Protein AF-0000000084942846 (afdb_homodimer)

Structure (mmCIF, N/CA/C/O backbone):
data_AF-0000000084942846-model_v1
#
loop_
_entity.id
_entity.type
_entity.pdbx_description
1 polymer 'Transcriptional regulator'
#
loop_
_atom_site.group_PDB
_atom_site.id
_atom_site.type_symbol
_atom_site.label_atom_id
_atom_site.label_alt_id
_atom_site.label_comp_id
_atom_site.label_asym_id
_atom_site.label_entity_id
_atom_site.label_seq_id
_atom_site.pdbx_PDB_ins_code
_atom_site.Cartn_x
_atom_site.Cartn_y
_atom_site.Cartn_z
_atom_site.occupancy
_atom_site.B_iso_or_equiv
_atom_site.auth_seq_id
_atom_site.auth_comp_id
_atom_site.auth_asym_id
_atom_site.auth_atom_id
_atom_site.pdbx_PDB_model_num
ATOM 1 N N . MET A 1 1 ? -3.037 7.918 -5.262 1 36.62 1 MET A N 1
ATOM 2 C CA . MET A 1 1 ? -3.572 7.672 -3.926 1 36.62 1 MET A CA 1
ATOM 3 C C . MET A 1 1 ? -2.475 7.766 -2.873 1 36.62 1 MET A C 1
ATOM 5 O O . MET A 1 1 ? -2.656 8.406 -1.836 1 36.62 1 MET A O 1
ATOM 9 N N . GLY A 1 2 ? -1.225 7 -3.102 1 52.69 2 GLY A N 1
ATOM 10 C CA . GLY A 1 2 ? -0.071 6.996 -2.217 1 52.69 2 GLY A CA 1
ATOM 11 C C . GLY A 1 2 ? 0.416 8.391 -1.864 1 52.69 2 GLY A C 1
ATOM 12 O O . GLY A 1 2 ? 0.849 8.633 -0.737 1 52.69 2 GLY A O 1
ATOM 13 N N . ASN A 1 3 ? -0.357 9.305 -2.525 1 76.56 3 ASN A N 1
ATOM 14 C CA . ASN A 1 3 ? 0.191 10.656 -2.414 1 76.56 3 ASN A CA 1
ATOM 15 C C . ASN A 1 3 ? -0.63 11.516 -1.458 1 76.56 3 ASN A C 1
ATOM 17 O O . ASN A 1 3 ? -0.075 12.328 -0.72 1 76.56 3 ASN A O 1
ATOM 21 N N . ASP A 1 4 ? -1.932 11.047 -1.236 1 88.69 4 ASP A N 1
ATOM 22 C CA . ASP A 1 4 ? -2.789 11.875 -0.39 1 88.69 4 ASP A CA 1
ATOM 23 C C . ASP A 1 4 ? -2.389 11.75 1.079 1 88.69 4 ASP A C 1
ATOM 25 O O . ASP A 1 4 ? -2.438 12.734 1.824 1 88.69 4 ASP A O 1
ATOM 29 N N . PHE A 1 5 ? -1.992 10.562 1.451 1 91.12 5 PHE A N 1
ATOM 30 C CA . PHE A 1 5 ? -1.565 10.297 2.82 1 91.12 5 PHE A CA 1
ATOM 31 C C . PHE A 1 5 ? -0.352 11.141 3.182 1 91.12 5 PHE A C 1
ATOM 33 O O . PHE A 1 5 ? -0.343 11.812 4.219 1 91.12 5 PHE A O 1
ATOM 40 N N . ILE A 1 6 ? 0.532 11.211 2.279 1 88.44 6 ILE A N 1
ATOM 41 C CA . ILE A 1 6 ? 1.768 11.953 2.508 1 88.44 6 ILE A CA 1
ATOM 42 C C . ILE A 1 6 ? 1.476 13.453 2.531 1 88.44 6 ILE A C 1
ATOM 44 O O . ILE A 1 6 ? 1.957 14.172 3.41 1 88.44 6 ILE A O 1
ATOM 48 N N . VAL A 1 7 ? 0.706 13.844 1.629 1 91.12 7 VAL A N 1
ATOM 49 C CA . VAL A 1 7 ? 0.36 15.258 1.526 1 91.12 7 VAL A CA 1
ATOM 50 C C . VAL A 1 7 ? -0.403 15.695 2.775 1 91.12 7 VAL A C 1
ATOM 52 O O . VAL A 1 7 ? -0.138 16.766 3.328 1 91.12 7 VAL A O 1
ATOM 55 N N . MET A 1 8 ? -1.318 14.906 3.225 1 95 8 MET A N 1
ATOM 56 C CA . MET A 1 8 ? -2.102 15.227 4.418 1 95 8 MET A CA 1
ATOM 57 C C . MET A 1 8 ? -1.199 15.359 5.641 1 95 8 MET A C 1
ATOM 59 O O . MET A 1 8 ? -1.325 16.312 6.406 1 95 8 MET A O 1
ATOM 63 N N . ILE A 1 9 ? -0.337 14.406 5.785 1 95.31 9 ILE A N 1
ATOM 64 C CA . ILE A 1 9 ? 0.559 14.43 6.938 1 95.31 9 ILE A CA 1
ATOM 65 C C . ILE A 1 9 ? 1.435 15.68 6.875 1 95.31 9 ILE A C 1
ATOM 67 O O . ILE A 1 9 ? 1.642 16.359 7.891 1 95.31 9 ILE A O 1
ATOM 71 N N . HIS A 1 10 ? 1.922 15.953 5.746 1 92 10 HIS A N 1
ATOM 72 C CA . HIS A 1 10 ? 2.744 17.141 5.562 1 92 10 HIS A CA 1
ATOM 73 C C . HIS A 1 10 ? 1.979 18.406 5.953 1 92 10 HIS A C 1
ATOM 75 O O . HIS A 1 10 ? 2.486 19.234 6.719 1 92 10 HIS A O 1
ATOM 81 N N . CYS A 1 11 ? 0.86 18.578 5.441 1 95.19 11 CYS A N 1
ATOM 82 C CA . CYS A 1 11 ? 0.051 19.766 5.695 1 95.19 11 CYS A CA 1
ATOM 83 C C . CYS A 1 11 ? -0.284 19.891 7.176 1 95.19 11 CYS A C 1
ATOM 85 O O . CYS A 1 11 ? -0.126 20.969 7.762 1 95.19 11 CYS A O 1
ATOM 87 N N . LEU A 1 12 ? -0.727 18.828 7.758 1 97.12 12 LEU A N 1
ATOM 88 C CA . LEU A 1 12 ? -1.113 18.859 9.164 1 97.12 12 LEU A CA 1
ATOM 89 C C . LEU A 1 12 ? 0.094 19.141 10.055 1 97.12 12 LEU A C 1
ATOM 91 O O . LEU A 1 12 ? -0.003 19.906 11.008 1 97.12 12 LEU A O 1
ATOM 95 N N . THR A 1 13 ? 1.18 18.516 9.727 1 95.88 13 THR A N 1
ATOM 96 C CA . THR A 1 13 ? 2.391 18.75 10.5 1 95.88 13 THR A CA 1
ATOM 97 C C . THR A 1 13 ? 2.82 20.203 10.406 1 95.88 13 THR A C 1
ATOM 99 O O . THR A 1 13 ? 3.158 20.828 11.414 1 95.88 13 THR A O 1
ATOM 102 N N . TYR A 1 14 ? 2.795 20.703 9.219 1 94.06 14 TYR A N 1
ATOM 103 C CA . TYR A 1 14 ? 3.145 22.109 8.992 1 94.06 14 TYR A CA 1
ATOM 104 C C . TYR A 1 14 ? 2.223 23.031 9.781 1 94.06 14 TYR A C 1
ATOM 106 O O . TYR A 1 14 ? 2.689 23.938 10.469 1 94.06 14 TYR A O 1
ATOM 114 N N . LEU A 1 15 ? 0.99 22.812 9.703 1 96.88 15 LEU A N 1
ATOM 115 C CA . LEU A 1 15 ? 0.014 23.641 10.398 1 96.88 15 LEU A CA 1
ATOM 116 C C . LEU A 1 15 ? 0.191 23.531 11.906 1 96.88 15 LEU A C 1
ATOM 118 O O . LEU A 1 15 ? 0.072 24.531 12.617 1 96.88 15 LEU A O 1
ATOM 122 N N . ALA A 1 16 ? 0.436 22.359 12.32 1 97 16 ALA A N 1
ATOM 123 C CA . ALA A 1 16 ? 0.592 22.141 13.758 1 97 16 ALA A CA 1
ATOM 124 C C . ALA A 1 16 ? 1.825 22.875 14.289 1 97 16 ALA A C 1
ATOM 126 O O . ALA A 1 16 ? 1.802 23.422 15.398 1 97 16 ALA A O 1
ATOM 127 N N . ILE A 1 17 ? 2.928 22.812 13.586 1 94.75 17 ILE A N 1
ATOM 128 C CA . ILE A 1 17 ? 4.148 23.516 13.969 1 94.75 17 ILE A CA 1
ATOM 129 C C . ILE A 1 17 ? 3.893 25.016 13.992 1 94.75 17 ILE A C 1
ATOM 131 O O . ILE A 1 17 ? 4.375 25.719 14.875 1 94.75 17 ILE A O 1
ATOM 135 N N . HIS A 1 18 ? 3.143 25.453 13.008 1 95.12 18 HIS A N 1
ATOM 136 C CA . HIS A 1 18 ? 2.84 26.875 12.867 1 95.12 18 HIS A CA 1
ATOM 137 C C . HIS A 1 18 ? 1.405 27.188 13.289 1 95.12 18 HIS A C 1
ATOM 139 O O . HIS A 1 18 ? 0.681 27.891 12.578 1 95.12 18 HIS A O 1
ATOM 145 N N . HIS A 1 19 ? 1.014 26.641 14.383 1 95.5 19 HIS A N 1
ATOM 146 C CA . HIS A 1 19 ? -0.378 26.594 14.812 1 95.5 19 HIS A CA 1
ATOM 147 C C . HIS A 1 19 ? -0.931 27.984 15.047 1 95.5 19 HIS A C 1
ATOM 149 O O . HIS A 1 19 ? -2.148 28.188 15.102 1 95.5 19 HIS A O 1
ATOM 155 N N . ASP A 1 20 ? -0.151 29.062 15.117 1 95.5 20 ASP A N 1
ATOM 156 C CA . ASP A 1 20 ? -0.595 30.422 15.414 1 95.5 20 ASP A CA 1
ATOM 157 C C . ASP A 1 20 ? -0.961 31.172 14.141 1 95.5 20 ASP A C 1
ATOM 159 O O . ASP A 1 20 ? -1.44 32.312 14.195 1 95.5 20 ASP A O 1
ATOM 163 N N . ASN A 1 21 ? -0.756 30.516 12.992 1 95.62 21 ASN A N 1
ATOM 164 C CA . ASN A 1 21 ? -0.976 31.188 11.711 1 95.62 21 ASN A CA 1
ATOM 165 C C . ASN A 1 21 ? -1.98 30.422 10.852 1 95.62 21 ASN A C 1
ATOM 167 O O . ASN A 1 21 ? -2.295 29.266 11.133 1 95.62 21 ASN A O 1
ATOM 171 N N . ARG A 1 22 ? -2.461 31.156 9.883 1 97.44 22 ARG A N 1
ATOM 172 C CA . ARG A 1 22 ? -3.309 30.578 8.844 1 97.44 22 ARG A CA 1
ATOM 173 C C . ARG A 1 22 ? -2.566 30.484 7.516 1 97.44 22 ARG A C 1
ATOM 175 O O . ARG A 1 22 ? -1.756 31.359 7.191 1 97.44 22 ARG A O 1
ATOM 182 N N . TYR A 1 23 ? -2.877 29.438 6.836 1 96.94 23 TYR A N 1
ATOM 183 C CA . TYR A 1 23 ? -2.238 29.234 5.539 1 96.94 23 TYR A CA 1
ATOM 184 C C . TYR A 1 23 ? -3.266 28.859 4.477 1 96.94 23 TYR A C 1
ATOM 186 O O . TYR A 1 23 ? -4.184 28.078 4.738 1 96.94 23 TYR A O 1
ATOM 194 N N . SER A 1 24 ? -3.076 29.453 3.32 1 96.62 24 SER A N 1
ATOM 195 C CA . SER A 1 24 ? -3.947 29.141 2.193 1 96.62 24 SER A CA 1
ATOM 196 C C . SER A 1 24 ? -3.6 27.781 1.593 1 96.62 24 SER A C 1
ATOM 198 O O . SER A 1 24 ? -2.525 27.234 1.855 1 96.62 24 SER A O 1
ATOM 200 N N . SER A 1 25 ? -4.613 27.297 0.749 1 95.69 25 SER A N 1
ATOM 201 C CA . SER A 1 25 ? -4.348 26.047 0.036 1 95.69 25 SER A CA 1
ATOM 202 C C . SER A 1 25 ? -3.129 26.188 -0.872 1 95.69 25 SER A C 1
ATOM 204 O O . SER A 1 25 ? -2.383 25.219 -1.062 1 95.69 25 SER A O 1
ATOM 206 N N . LYS A 1 26 ? -2.861 27.359 -1.416 1 94.25 26 LYS A N 1
ATOM 207 C CA . LYS A 1 26 ? -1.705 27.609 -2.273 1 94.25 26 LYS A CA 1
ATOM 208 C C . LYS A 1 26 ? -0.404 27.5 -1.481 1 94.25 26 LYS A C 1
ATOM 210 O O . LYS A 1 26 ? 0.56 26.891 -1.938 1 94.25 26 LYS A O 1
ATOM 215 N N . GLU A 1 27 ? -0.369 28.094 -0.338 1 93.06 27 GLU A N 1
ATOM 216 C CA . GLU A 1 27 ? 0.817 28.062 0.512 1 93.06 27 GLU A CA 1
ATOM 217 C C . GLU A 1 27 ? 1.113 26.641 0.991 1 93.06 27 GLU A C 1
ATOM 219 O O . GLU A 1 27 ? 2.266 26.203 0.981 1 93.06 27 GLU A O 1
ATOM 224 N N . LEU A 1 28 ? 0.066 25.984 1.393 1 94.06 28 LEU A N 1
ATOM 225 C CA . LEU A 1 28 ? 0.242 24.625 1.871 1 94.06 28 LEU A CA 1
ATOM 226 C C . LEU A 1 28 ? 0.691 23.703 0.741 1 94.06 28 LEU A C 1
ATOM 228 O O . LEU A 1 28 ? 1.526 22.828 0.948 1 94.06 28 LEU A O 1
ATOM 232 N N . ALA A 1 29 ? 0.113 23.891 -0.423 1 92.19 29 ALA A N 1
ATOM 233 C CA . ALA A 1 29 ? 0.481 23.078 -1.583 1 92.19 29 ALA A CA 1
ATOM 234 C C . ALA A 1 29 ? 1.958 23.25 -1.924 1 92.19 29 ALA A C 1
ATOM 236 O O . ALA A 1 29 ? 2.633 22.281 -2.291 1 92.19 29 ALA A O 1
ATOM 237 N N . PHE A 1 30 ? 2.363 24.453 -1.818 1 86.5 30 PHE A N 1
ATOM 238 C CA . PHE A 1 30 ? 3.768 24.75 -2.076 1 86.5 30 PHE A CA 1
ATOM 239 C C . PHE A 1 30 ? 4.668 24 -1.1 1 86.5 30 PHE A C 1
ATOM 241 O O . PHE A 1 30 ? 5.664 23.391 -1.502 1 86.5 30 PHE A O 1
ATOM 248 N N . ASN A 1 31 ? 4.266 23.953 0.126 1 82.69 31 ASN A N 1
ATOM 249 C CA . ASN A 1 31 ? 5.047 23.297 1.164 1 82.69 31 ASN A CA 1
ATOM 250 C C . ASN A 1 31 ? 5.012 21.781 1.01 1 82.69 31 ASN A C 1
ATOM 252 O O . ASN A 1 31 ? 5.992 21.094 1.305 1 82.69 31 ASN A O 1
ATOM 256 N N . ALA A 1 32 ? 3.943 21.219 0.586 1 85.69 32 ALA A N 1
ATOM 257 C CA . ALA A 1 32 ? 3.748 19.766 0.501 1 85.69 32 ALA A CA 1
ATOM 258 C C . ALA A 1 32 ? 4.047 19.25 -0.905 1 85.69 32 ALA A C 1
ATOM 260 O O . ALA A 1 32 ? 3.848 18.078 -1.197 1 85.69 32 ALA A O 1
ATOM 261 N N . CYS A 1 33 ? 4.488 20.078 -1.782 1 81.19 33 CYS A N 1
ATOM 262 C CA . CYS A 1 33 ? 4.762 19.719 -3.17 1 81.19 33 CYS A CA 1
ATOM 263 C C . CYS A 1 33 ? 3.553 19.047 -3.805 1 81.19 33 CYS A C 1
ATOM 265 O O . CYS A 1 33 ? 3.678 17.969 -4.387 1 81.19 33 CYS A O 1
ATOM 267 N N . SER A 1 34 ? 2.51 19.609 -3.629 1 89.25 34 SER A N 1
ATOM 268 C CA . SER A 1 34 ? 1.235 19.141 -4.164 1 89.25 34 SER A CA 1
ATOM 269 C C . SER A 1 34 ? 0.494 20.266 -4.883 1 89.25 34 SER A C 1
ATOM 271 O O . SER A 1 34 ? 1.095 21.281 -5.258 1 89.25 34 SER A O 1
ATOM 273 N N . ASN A 1 35 ? -0.655 20.047 -5.281 1 90.5 35 ASN A N 1
ATOM 274 C CA . ASN A 1 35 ? -1.439 21.094 -5.918 1 90.5 35 ASN A CA 1
ATOM 275 C C . ASN A 1 35 ? -2.576 21.578 -5.016 1 90.5 35 ASN A C 1
ATOM 277 O O . ASN A 1 35 ? -3.105 20.797 -4.219 1 90.5 35 ASN A O 1
ATOM 281 N N . PRO A 1 36 ? -2.928 22.859 -5.25 1 95.06 36 PRO A N 1
ATOM 282 C CA . PRO A 1 36 ? -3.908 23.484 -4.359 1 95.06 36 PRO A CA 1
ATOM 283 C C . PRO A 1 36 ? -5.246 22.734 -4.344 1 95.06 36 PRO A C 1
ATOM 285 O O . PRO A 1 36 ? -5.922 22.703 -3.312 1 95.06 36 PRO A O 1
ATOM 288 N N . ALA A 1 37 ? -5.605 22.141 -5.438 1 95.5 37 ALA A N 1
ATOM 289 C CA . ALA A 1 37 ? -6.883 21.438 -5.496 1 95.5 37 ALA A CA 1
ATOM 290 C C . ALA A 1 37 ? -6.879 20.219 -4.57 1 95.5 37 ALA A C 1
ATOM 292 O O . ALA A 1 37 ? -7.844 20 -3.84 1 95.5 37 ALA A O 1
ATOM 293 N N . ILE A 1 38 ? -5.816 19.422 -4.562 1 93.31 38 ILE A N 1
ATOM 294 C CA . ILE A 1 38 ? -5.676 18.266 -3.691 1 93.31 38 ILE A CA 1
ATOM 295 C C . ILE A 1 38 ? -5.66 18.719 -2.232 1 93.31 38 ILE A C 1
ATOM 297 O O . ILE A 1 38 ? -6.324 18.109 -1.385 1 93.31 38 ILE A O 1
ATOM 301 N N . VAL A 1 39 ? -4.93 19.75 -1.981 1 95.62 39 VAL A N 1
ATOM 302 C CA . VAL A 1 39 ? -4.82 20.266 -0.619 1 95.62 39 VAL A CA 1
ATOM 303 C C . VAL A 1 39 ? -6.191 20.719 -0.124 1 95.62 39 VAL A C 1
ATOM 305 O O . VAL A 1 39 ? -6.562 20.453 1.022 1 95.62 39 VAL A O 1
ATOM 308 N N . ARG A 1 40 ? -6.949 21.375 -0.947 1 96.88 40 ARG A N 1
ATOM 309 C CA . ARG A 1 40 ? -8.281 21.828 -0.551 1 96.88 40 ARG A CA 1
ATOM 310 C C . ARG A 1 40 ? -9.172 20.641 -0.188 1 96.88 40 ARG A C 1
ATOM 312 O O . ARG A 1 40 ? -9.883 20.672 0.813 1 96.88 40 ARG A O 1
ATOM 319 N N . LYS A 1 41 ? -9.062 19.656 -1 1 95.75 41 LYS A N 1
ATOM 320 C CA . LYS A 1 41 ? -9.82 18.438 -0.725 1 95.75 41 LYS A CA 1
ATOM 321 C C . LYS A 1 41 ? -9.422 17.844 0.621 1 95.75 41 LYS A C 1
ATOM 323 O O . LYS A 1 41 ? -10.289 17.484 1.428 1 95.75 41 LYS A O 1
ATOM 328 N N . LEU A 1 42 ? -8.195 17.703 0.855 1 96.81 42 LEU A N 1
ATOM 329 C CA . LEU A 1 42 ? -7.68 17.094 2.072 1 96.81 42 LEU A CA 1
ATOM 330 C C . LEU A 1 42 ? -7.992 17.953 3.293 1 96.81 42 LEU A C 1
ATOM 332 O O . LEU A 1 42 ? -8.352 17.438 4.352 1 96.81 42 LEU A O 1
ATOM 336 N N . MET A 1 43 ? -7.844 19.266 3.102 1 97.81 43 MET A N 1
ATOM 337 C CA . MET A 1 43 ? -8.117 20.172 4.211 1 97.81 43 MET A CA 1
ATOM 338 C C . MET A 1 43 ? -9.609 20.156 4.559 1 97.81 43 MET A C 1
ATOM 340 O O . MET A 1 43 ? -9.977 20.312 5.723 1 97.81 43 MET A O 1
ATOM 344 N N . SER A 1 44 ? -10.414 20 3.562 1 97.56 44 SER A N 1
ATOM 345 C CA . SER A 1 44 ? -11.844 19.891 3.848 1 97.56 44 SER A CA 1
ATOM 346 C C . SER A 1 44 ? -12.133 18.703 4.77 1 97.56 44 SER A C 1
ATOM 348 O O . SER A 1 44 ? -12.977 18.797 5.66 1 97.56 44 SER A O 1
ATOM 350 N N . LEU A 1 45 ? -11.477 17.609 4.582 1 97.19 45 LEU A N 1
ATOM 351 C CA . LEU A 1 45 ? -11.609 16.453 5.453 1 97.19 45 LEU A CA 1
ATOM 352 C C . LEU A 1 45 ? -11.102 16.75 6.859 1 97.19 45 LEU A C 1
ATOM 354 O O . LEU A 1 45 ? -11.734 16.391 7.848 1 97.19 45 LEU A O 1
ATOM 358 N N . ALA A 1 46 ? -10.008 17.438 6.914 1 98.12 46 ALA A N 1
ATOM 359 C CA . ALA A 1 46 ? -9.406 17.766 8.203 1 98.12 46 ALA A CA 1
ATOM 360 C C . ALA A 1 46 ? -10.312 18.703 9 1 98.12 46 ALA A C 1
ATOM 362 O O . ALA A 1 46 ? -10.375 18.625 10.227 1 98.12 46 ALA A O 1
ATOM 363 N N . VAL A 1 47 ? -10.961 19.625 8.289 1 98.31 47 VAL A N 1
ATOM 364 C CA . VAL A 1 47 ? -11.898 20.547 8.922 1 98.31 47 VAL A CA 1
ATOM 365 C C . VAL A 1 47 ? -13.078 19.766 9.5 1 98.31 47 VAL A C 1
ATOM 367 O O . VAL A 1 47 ? -13.484 20 10.641 1 98.31 47 VAL A O 1
ATOM 370 N N . LYS A 1 48 ? -13.531 18.828 8.742 1 97.38 48 LYS A N 1
ATOM 371 C CA . LYS A 1 48 ? -14.656 18.016 9.188 1 97.38 48 LYS A CA 1
ATOM 372 C C . LYS A 1 48 ? -14.289 17.203 10.422 1 97.38 48 LYS A C 1
ATOM 374 O O . LYS A 1 48 ? -15.125 16.969 11.289 1 97.38 48 LYS A O 1
ATOM 379 N N . LYS A 1 49 ? -13.039 16.797 10.539 1 97.5 49 LYS A N 1
ATOM 380 C CA . LYS A 1 49 ? -12.555 16 11.664 1 97.5 49 LYS A CA 1
ATOM 381 C C . LYS A 1 49 ? -12.266 16.891 12.875 1 97.5 49 LYS A C 1
ATOM 383 O O . LYS A 1 49 ? -12 16.375 13.969 1 97.5 49 LYS A O 1
ATOM 388 N N . GLY A 1 50 ? -12.258 18.219 12.641 1 98.06 50 GLY A N 1
ATOM 389 C CA . GLY A 1 50 ? -11.984 19.156 13.719 1 98.06 50 GLY A CA 1
ATOM 390 C C . GLY A 1 50 ? -10.5 19.312 14.016 1 98.06 50 GLY A C 1
ATOM 391 O O . GLY A 1 50 ? -10.125 19.719 15.109 1 98.06 50 GLY A O 1
ATOM 392 N N . TRP A 1 51 ? -9.641 18.953 13.109 1 98.56 51 TRP A N 1
ATOM 393 C CA . TRP A 1 51 ? -8.203 19.078 13.305 1 98.56 51 TRP A CA 1
ATOM 394 C C . TRP A 1 51 ? -7.734 20.484 12.945 1 98.56 51 TRP A C 1
ATOM 396 O O . TRP A 1 51 ? -6.777 21 13.539 1 98.56 51 TRP A O 1
ATOM 406 N N . VAL A 1 52 ? -8.422 21.078 11.938 1 98.38 52 VAL A N 1
ATOM 407 C CA . VAL A 1 52 ? -8.102 22.391 11.406 1 98.38 52 VAL A CA 1
ATOM 408 C C . VAL A 1 52 ? -9.383 23.219 11.242 1 98.38 52 VAL A C 1
ATOM 410 O O . VAL A 1 52 ? -10.469 22.656 11.062 1 98.38 52 VAL A O 1
ATOM 413 N N . SER A 1 53 ? -9.234 24.516 11.43 1 98.38 53 SER A N 1
ATOM 414 C CA . SER A 1 53 ? -10.32 25.438 11.102 1 98.38 53 SER A CA 1
ATOM 415 C C . SER A 1 53 ? -10.047 26.156 9.789 1 98.38 53 SER A C 1
ATOM 417 O O . SER A 1 53 ? -8.906 26.188 9.312 1 98.38 53 SER A O 1
ATOM 419 N N . THR A 1 54 ? -11.094 26.688 9.219 1 97.69 54 THR A N 1
ATOM 420 C CA . THR A 1 54 ? -10.93 27.422 7.977 1 97.69 54 THR A CA 1
ATOM 421 C C . THR A 1 54 ? -11.656 28.766 8.047 1 97.69 54 THR A C 1
ATOM 423 O O . THR A 1 54 ? -12.648 28.906 8.773 1 97.69 54 THR A O 1
ATOM 426 N N . ALA A 1 55 ? -11.094 29.766 7.426 1 96.31 55 ALA A N 1
ATOM 427 C CA . ALA A 1 55 ? -11.688 31.094 7.301 1 96.31 55 ALA A CA 1
ATOM 428 C C . ALA A 1 55 ? -11.555 31.625 5.875 1 96.31 55 ALA A C 1
ATOM 430 O O . ALA A 1 55 ? -10.555 31.359 5.203 1 96.31 55 ALA A O 1
ATOM 431 N N . ALA A 1 56 ? -12.57 32.281 5.449 1 91.31 56 ALA A N 1
ATOM 432 C CA . ALA A 1 56 ? -12.562 32.875 4.113 1 91.31 56 ALA A CA 1
ATOM 433 C C . ALA A 1 56 ? -11.883 34.25 4.129 1 91.31 56 ALA A C 1
ATOM 435 O O . ALA A 1 56 ? -11.695 34.844 5.191 1 91.31 56 ALA A O 1
ATOM 436 N N . GLY A 1 57 ? -11.508 34.781 2.943 1 87.44 57 GLY A N 1
ATOM 437 C CA . GLY A 1 57 ? -10.992 36.125 2.797 1 87.44 57 GLY A CA 1
ATOM 438 C C . GLY A 1 57 ? -9.492 36.156 2.564 1 87.44 57 GLY A C 1
ATOM 439 O O . GLY A 1 57 ? -8.812 35.125 2.637 1 87.44 57 GLY A O 1
ATOM 440 N N . LYS A 1 58 ? -8.898 37.281 2.393 1 86.12 58 LYS A N 1
ATOM 441 C CA . LYS A 1 58 ? -7.496 37.531 2.057 1 86.12 58 LYS A CA 1
ATOM 442 C C . LYS A 1 58 ? -6.566 37 3.148 1 86.12 58 LYS A C 1
ATOM 444 O O . LYS A 1 58 ? -5.492 36.469 2.854 1 86.12 58 LYS A O 1
ATOM 449 N N . GLN A 1 59 ? -6.984 37.125 4.418 1 87.81 59 GLN A N 1
ATOM 450 C CA . GLN A 1 59 ? -6.176 36.625 5.52 1 87.81 59 GLN A CA 1
ATOM 451 C C . GLN A 1 59 ? -6.715 35.281 6.027 1 87.81 59 GLN A C 1
ATOM 453 O O . GLN A 1 59 ? -6.438 34.906 7.16 1 87.81 59 GLN A O 1
ATOM 458 N N . GLY A 1 60 ? -7.523 34.656 5.145 1 94.94 60 GLY A N 1
ATOM 459 C CA . GLY A 1 60 ? -8.109 33.375 5.523 1 94.94 60 GLY A CA 1
ATOM 460 C C . GLY A 1 60 ? -7.176 32.219 5.309 1 94.94 60 GLY A C 1
ATOM 461 O O . GLY A 1 60 ? -5.953 32.375 5.281 1 94.94 60 GLY A O 1
ATOM 462 N N . GLY A 1 61 ? -7.852 30.984 5.367 1 97.81 61 GLY A N 1
ATOM 463 C CA . GLY A 1 61 ? -7.098 29.75 5.219 1 97.81 61 GLY A CA 1
ATOM 464 C C . GLY A 1 61 ? -7.328 28.781 6.352 1 97.81 61 GLY A C 1
ATOM 465 O O . GLY A 1 61 ? -8.398 28.766 6.965 1 97.81 61 GLY A O 1
ATOM 466 N N . TYR A 1 62 ? -6.336 27.969 6.469 1 98.5 62 TYR A N 1
ATOM 467 C CA . TYR A 1 62 ? -6.461 26.859 7.422 1 98.5 62 TYR A CA 1
ATOM 468 C C . TYR A 1 62 ? -5.566 27.094 8.633 1 98.5 62 TYR A C 1
ATOM 470 O O . TYR A 1 62 ? -4.434 27.562 8.5 1 98.5 62 TYR A O 1
ATOM 478 N N . GLN A 1 63 ? -6.086 26.781 9.766 1 98.44 63 GLN A N 1
ATOM 479 C CA . GLN A 1 63 ? -5.336 26.906 11.008 1 98.44 63 GLN A CA 1
ATOM 480 C C . GLN A 1 63 ? -5.484 25.656 11.867 1 98.44 63 GLN A C 1
ATOM 482 O O . GLN A 1 63 ? -6.578 25.109 11.984 1 98.44 63 GLN A O 1
ATOM 487 N N . TRP A 1 64 ? -4.371 25.234 12.422 1 98.44 64 TRP A N 1
ATOM 488 C CA . TRP A 1 64 ? -4.375 24.094 13.336 1 98.44 64 TRP A CA 1
ATOM 489 C C . TRP A 1 64 ? -5.176 24.406 14.594 1 98.44 64 TRP A C 1
ATOM 491 O O . TRP A 1 64 ? -5.031 25.484 15.18 1 98.44 64 TRP A O 1
ATOM 501 N N . ILE A 1 65 ? -6.062 23.531 15.133 1 98.31 65 ILE A N 1
ATOM 502 C CA . ILE A 1 65 ? -6.859 23.828 16.312 1 98.31 65 ILE A CA 1
ATOM 503 C C . ILE A 1 65 ? -6.965 22.594 17.203 1 98.31 65 ILE A C 1
ATOM 505 O O . ILE A 1 65 ? -7.883 22.469 18.016 1 98.31 65 ILE A O 1
ATOM 509 N N . SER A 1 66 ? -6.102 21.625 17.078 1 98.12 66 SER A N 1
ATOM 510 C CA . SER A 1 66 ? -6.234 20.359 17.797 1 98.12 66 SER A CA 1
ATOM 511 C C . SER A 1 66 ? -4.953 20.016 18.547 1 98.12 66 SER A C 1
ATOM 513 O O . SER A 1 66 ? -4.055 20.844 18.672 1 98.12 66 SER A O 1
ATOM 515 N N . ASP A 1 67 ? -4.977 18.797 19.203 1 98.5 67 ASP A N 1
ATOM 516 C CA . ASP A 1 67 ? -3.807 18.25 19.891 1 98.5 67 ASP A CA 1
ATOM 517 C C . ASP A 1 67 ? -3.082 17.234 19 1 98.5 67 ASP A C 1
ATOM 519 O O . ASP A 1 67 ? -3.6 16.156 18.75 1 98.5 67 ASP A O 1
ATOM 523 N N . PRO A 1 68 ? -1.884 17.609 18.578 1 98.44 68 PRO A N 1
ATOM 524 C CA . PRO A 1 68 ? -1.186 16.734 17.625 1 98.44 68 PRO A CA 1
ATOM 525 C C . PRO A 1 68 ? -0.904 15.344 18.203 1 98.44 68 PRO A C 1
ATOM 527 O O . PRO A 1 68 ? -0.745 14.375 17.453 1 98.44 68 PRO A O 1
ATOM 530 N N . SER A 1 69 ? -0.855 15.156 19.562 1 98.5 69 SER A N 1
ATOM 531 C CA . SER A 1 69 ? -0.557 13.875 20.188 1 98.5 69 SER A CA 1
ATOM 532 C C . SER A 1 69 ? -1.753 12.93 20.109 1 98.5 69 SER A C 1
ATOM 534 O O . SER A 1 69 ? -1.617 11.727 20.344 1 98.5 69 SER A O 1
ATOM 536 N N . LYS A 1 70 ? -2.898 13.492 19.75 1 98.38 70 LYS A N 1
ATOM 537 C CA . LYS A 1 70 ? -4.121 12.695 19.703 1 98.38 70 LYS A CA 1
ATOM 538 C C . LYS A 1 70 ? -4.461 12.273 18.281 1 98.38 70 LYS A C 1
ATOM 540 O O . LYS A 1 70 ? -5.383 11.484 18.062 1 98.38 70 LYS A O 1
ATOM 545 N N . ILE A 1 71 ? -3.787 12.82 17.297 1 98.56 71 ILE A N 1
ATOM 546 C CA . ILE A 1 71 ? -4.066 12.508 15.898 1 98.56 71 ILE A CA 1
ATOM 547 C C . ILE A 1 71 ? -3.088 11.445 15.406 1 98.56 71 ILE A C 1
ATOM 549 O O . ILE A 1 71 ? -1.935 11.742 15.094 1 98.56 71 ILE A O 1
ATOM 553 N N . LYS A 1 72 ? -3.623 10.258 15.336 1 98.56 72 LYS A N 1
ATOM 554 C CA . LYS A 1 72 ? -2.812 9.125 14.891 1 98.56 72 LYS A CA 1
ATOM 555 C C . LYS A 1 72 ? -2.686 9.094 13.375 1 98.56 72 LYS A C 1
ATOM 557 O O . LYS A 1 72 ? -3.646 9.391 12.664 1 98.56 72 LYS A O 1
ATOM 562 N N . LEU A 1 73 ? -1.561 8.633 12.906 1 98 73 LEU A N 1
ATOM 563 C CA . LEU A 1 73 ? -1.348 8.531 11.461 1 98 73 LEU A CA 1
ATOM 564 C C . LEU A 1 73 ? -2.301 7.512 10.844 1 98 73 LEU A C 1
ATOM 566 O O . LEU A 1 73 ? -2.717 7.664 9.695 1 98 73 LEU A O 1
ATOM 570 N N . GLY A 1 74 ? -2.67 6.453 11.672 1 96.81 74 GLY A N 1
ATOM 571 C CA . GLY A 1 74 ? -3.643 5.488 11.18 1 96.81 74 GLY A CA 1
ATOM 572 C C . GLY A 1 74 ? -4.996 6.105 10.883 1 96.81 74 GLY A C 1
ATOM 573 O O . GLY A 1 74 ? -5.656 5.727 9.914 1 96.81 74 GLY A O 1
ATOM 574 N N . ASP A 1 75 ? -5.426 7.062 11.75 1 96.19 75 ASP A N 1
ATOM 575 C CA . ASP A 1 75 ? -6.672 7.781 11.508 1 96.19 75 ASP A CA 1
ATOM 576 C C . ASP A 1 75 ? -6.609 8.562 10.195 1 96.19 75 ASP A C 1
ATOM 578 O O . ASP A 1 75 ? -7.586 8.617 9.445 1 96.19 75 ASP A O 1
ATOM 582 N N . ILE A 1 76 ? -5.5 9.141 9.945 1 96.75 76 ILE A N 1
ATOM 583 C CA . ILE A 1 76 ? -5.289 9.906 8.719 1 96.75 76 ILE A CA 1
ATOM 584 C C . ILE A 1 76 ? -5.32 8.969 7.512 1 96.75 76 ILE A C 1
ATOM 586 O O . ILE A 1 76 ? -5.953 9.273 6.496 1 96.75 76 ILE A O 1
ATOM 590 N N . PHE A 1 77 ? -4.688 7.824 7.656 1 94.38 77 PHE A N 1
ATOM 591 C CA . PHE A 1 77 ? -4.641 6.832 6.586 1 94.38 77 PHE A CA 1
ATOM 592 C C . PHE A 1 77 ? -6.043 6.387 6.199 1 94.38 77 PHE A C 1
ATOM 594 O O . PHE A 1 77 ? -6.383 6.355 5.012 1 94.38 77 PHE A O 1
ATOM 601 N N . ILE A 1 78 ? -6.82 6.07 7.18 1 93.19 78 ILE A N 1
ATOM 602 C CA . ILE A 1 78 ? -8.195 5.637 6.941 1 93.19 78 ILE A CA 1
ATOM 603 C C . ILE A 1 78 ? -8.984 6.762 6.273 1 93.19 78 ILE A C 1
ATOM 605 O O . ILE A 1 78 ? -9.711 6.527 5.309 1 93.19 78 ILE A O 1
ATOM 609 N N . LEU A 1 79 ? -8.766 7.91 6.762 1 93.81 79 LEU A N 1
ATOM 610 C CA . LEU A 1 79 ? -9.523 9.062 6.297 1 93.81 79 LEU A CA 1
ATOM 611 C C . LEU A 1 79 ? -9.289 9.312 4.809 1 93.81 79 LEU A C 1
ATOM 613 O O . LEU A 1 79 ? -10.234 9.539 4.055 1 93.81 79 LEU A O 1
ATOM 617 N N . VAL A 1 80 ? -8.062 9.227 4.387 1 92.44 80 VAL A N 1
ATOM 618 C CA . VAL A 1 80 ? -7.746 9.586 3.006 1 92.44 80 VAL A CA 1
ATOM 619 C C . VAL A 1 80 ? -7.969 8.375 2.096 1 92.44 80 VAL A C 1
ATOM 621 O O . VAL A 1 80 ? -8.086 8.523 0.877 1 92.44 80 VAL A O 1
ATOM 624 N N . SER A 1 81 ? -7.852 7.117 2.674 1 84 81 SER A N 1
ATOM 625 C CA . SER A 1 81 ? -8.094 5.906 1.895 1 84 81 SER A CA 1
ATOM 626 C C . SER A 1 81 ? -9.578 5.742 1.581 1 84 81 SER A C 1
ATOM 628 O O . SER A 1 81 ? -9.945 5.195 0.537 1 84 81 SER A O 1
ATOM 630 N N . GLU A 1 82 ? -10.398 5.848 2.576 1 64.12 82 GLU A N 1
ATOM 631 C CA . GLU A 1 82 ? -11.844 5.727 2.418 1 64.12 82 GLU A CA 1
ATOM 632 C C . GLU A 1 82 ? -12.344 6.582 1.26 1 64.12 82 GLU A C 1
ATOM 634 O O . GLU A 1 82 ? -13.25 6.176 0.526 1 64.12 82 GLU A O 1
ATOM 639 N N . ASP A 1 83 ? -11.844 7.703 1.282 1 52.47 83 ASP A N 1
ATOM 640 C CA . ASP A 1 83 ? -12.266 8.547 0.168 1 52.47 83 ASP A CA 1
ATOM 641 C C . ASP A 1 83 ? -11.836 7.945 -1.169 1 52.47 83 ASP A C 1
ATOM 643 O O . ASP A 1 83 ? -12.523 8.109 -2.18 1 52.47 83 ASP A O 1
ATOM 647 N N . ALA A 1 84 ? -10.734 7.43 -1.056 1 51.06 84 ALA A N 1
ATOM 648 C CA . ALA A 1 84 ? -10.242 6.746 -2.246 1 51.06 84 ALA A CA 1
ATOM 649 C C . ALA A 1 84 ? -10.828 5.34 -2.355 1 51.06 84 ALA A C 1
ATOM 651 O O . ALA A 1 84 ? -11.406 4.828 -1.396 1 51.06 84 ALA A O 1
ATOM 652 N N . ARG A 1 85 ? -10.414 4.227 -3.334 1 47.03 85 ARG A N 1
ATOM 653 C CA . ARG A 1 85 ? -10.711 2.943 -3.961 1 47.03 85 ARG A CA 1
ATOM 654 C C . ARG A 1 85 ? -10.508 1.795 -2.977 1 47.03 85 ARG A C 1
ATOM 656 O O . ARG A 1 85 ? -9.82 0.822 -3.281 1 47.03 85 ARG A O 1
ATOM 663 N N . LEU A 1 86 ? -10.344 2.074 -1.525 1 45.06 86 LEU A N 1
ATOM 664 C CA . LEU A 1 86 ? -10.25 0.815 -0.796 1 45.06 86 LEU A CA 1
ATOM 665 C C . LEU A 1 86 ? -11.336 -0.155 -1.235 1 45.06 86 LEU A C 1
ATOM 667 O O . LEU A 1 86 ? -11.102 -1.36 -1.335 1 45.06 86 LEU A O 1
ATOM 671 N N . GLU A 1 87 ? -12.5 0.436 -1.378 1 44.88 87 GLU A N 1
ATOM 672 C CA . GLU A 1 87 ? -13.609 -0.421 -1.8 1 44.88 87 GLU A CA 1
ATOM 673 C C . GLU A 1 87 ? -13.297 -1.102 -3.131 1 44.88 87 GLU A C 1
ATOM 675 O O . GLU A 1 87 ? -13.656 -2.262 -3.338 1 44.88 87 GLU A O 1
ATOM 680 N N . LYS A 1 88 ? -12.742 -0.29 -3.867 1 47.38 88 LYS A N 1
ATOM 681 C CA . LYS A 1 88 ? -12.586 -0.829 -5.215 1 47.38 88 LYS A CA 1
ATOM 682 C C . LYS A 1 88 ? -11.609 -1.999 -5.227 1 47.38 88 LYS A C 1
ATOM 684 O O . LYS A 1 88 ? -11.805 -2.973 -5.957 1 47.38 88 LYS A O 1
ATOM 689 N N . THR A 1 89 ? -10.57 -1.793 -4.559 1 44.94 89 THR A N 1
ATOM 690 C CA . THR A 1 89 ? -9.609 -2.885 -4.516 1 44.94 89 THR A CA 1
ATOM 691 C C . THR A 1 89 ? -10.258 -4.16 -3.994 1 44.94 89 THR A C 1
ATOM 693 O O . THR A 1 89 ? -10.047 -5.242 -4.547 1 44.94 89 THR A O 1
ATOM 696 N N . PHE A 1 90 ? -11.109 -3.957 -2.959 1 43.94 90 PHE A N 1
ATOM 697 C CA . PHE A 1 90 ? -11.82 -5.113 -2.428 1 43.94 90 PHE A CA 1
ATOM 698 C C . PHE A 1 90 ? -12.812 -5.652 -3.451 1 43.94 90 PHE A C 1
ATOM 700 O O . PHE A 1 90 ? -13.07 -6.859 -3.496 1 43.94 90 PHE A O 1
ATOM 707 N N . LYS A 1 91 ? -13.406 -4.715 -4.074 1 47.69 91 LYS A N 1
ATOM 708 C CA . LYS A 1 91 ? -14.438 -5.164 -5 1 47.69 91 LYS A CA 1
ATOM 709 C C . LYS A 1 91 ? -13.836 -5.918 -6.18 1 47.69 91 LYS A C 1
ATOM 711 O O . LYS A 1 91 ? -14.414 -6.891 -6.668 1 47.69 91 LYS A O 1
ATOM 716 N N . GLU A 1 92 ? -12.836 -5.461 -6.645 1 46.66 92 GLU A N 1
ATOM 717 C CA . GLU A 1 92 ? -12.273 -6.105 -7.828 1 46.66 92 GLU A CA 1
ATOM 718 C C . GLU A 1 92 ? -11.734 -7.492 -7.492 1 46.66 92 GLU A C 1
ATOM 720 O O . GLU A 1 92 ? -11.75 -8.391 -8.336 1 46.66 92 GLU A O 1
ATOM 725 N N . ALA A 1 93 ? -11.32 -7.688 -6.305 1 43.97 93 ALA A N 1
ATOM 726 C CA . ALA A 1 93 ? -10.883 -9.016 -5.875 1 43.97 93 ALA A CA 1
ATOM 727 C C . ALA A 1 93 ? -12.047 -10 -5.891 1 43.97 93 ALA A C 1
ATOM 729 O O . ALA A 1 93 ? -11.836 -11.211 -6 1 43.97 93 ALA A O 1
ATOM 730 N N . SER A 1 94 ? -13.242 -9.523 -5.766 1 41.38 94 SER A N 1
ATOM 731 C CA . SER A 1 94 ? -14.414 -10.398 -5.703 1 41.38 94 SER A CA 1
ATOM 732 C C . SER A 1 94 ? -14.992 -10.648 -7.094 1 41.38 94 SER A C 1
ATOM 734 O O . SER A 1 94 ? -16.062 -11.227 -7.23 1 41.38 94 SER A O 1
ATOM 736 N N . ASP A 1 95 ? -14.383 -10.227 -8 1 42.16 95 ASP A N 1
ATOM 737 C CA . ASP A 1 95 ? -15.07 -10.547 -9.25 1 42.16 95 ASP A CA 1
ATOM 738 C C . ASP A 1 95 ? -15.156 -12.062 -9.453 1 42.16 95 ASP A C 1
ATOM 740 O O . ASP A 1 95 ? -14.141 -12.742 -9.578 1 42.16 95 ASP A O 1
ATOM 744 N N . PRO A 1 96 ? -16.328 -12.711 -9.32 1 41.75 96 PRO A N 1
ATOM 745 C CA . PRO A 1 96 ? -16.703 -14.125 -9.352 1 41.75 96 PRO A CA 1
ATOM 746 C C . PRO A 1 96 ? -16.25 -14.828 -10.633 1 41.75 96 PRO A C 1
ATOM 748 O O . PRO A 1 96 ? -16.344 -16.062 -10.734 1 41.75 96 PRO A O 1
ATOM 751 N N . SER A 1 97 ? -16.234 -14.25 -11.625 1 42.66 97 SER A N 1
ATOM 752 C CA . SER A 1 97 ? -16.172 -15.039 -12.852 1 42.66 97 SER A CA 1
ATOM 753 C C . SER A 1 97 ? -14.953 -15.961 -12.844 1 42.66 97 SER A C 1
ATOM 755 O O . SER A 1 97 ? -14.82 -16.828 -13.719 1 42.66 97 SER A O 1
ATOM 757 N N . CYS A 1 98 ? -13.945 -15.695 -12.305 1 46.16 98 CYS A N 1
ATOM 758 C CA . CYS A 1 98 ? -12.859 -16.656 -12.391 1 46.16 98 CYS A CA 1
ATOM 759 C C . CYS A 1 98 ? -13.039 -17.766 -11.352 1 46.16 98 CYS A C 1
ATOM 761 O O . CYS A 1 98 ? -13.055 -17.5 -10.148 1 46.16 98 CYS A O 1
ATOM 763 N N . LEU A 1 99 ? -13.727 -18.828 -11.648 1 42.59 99 LEU A N 1
ATOM 764 C CA . LEU A 1 99 ? -14 -19.984 -10.812 1 42.59 99 LEU A CA 1
ATOM 765 C C . LEU A 1 99 ? -12.93 -20.156 -9.742 1 42.59 99 LEU A C 1
ATOM 767 O O . LEU A 1 99 ? -13.242 -20.359 -8.562 1 42.59 99 LEU A O 1
ATOM 771 N N . VAL A 1 100 ? -11.711 -20.844 -10.164 1 47.5 100 VAL A N 1
ATOM 772 C CA . VAL A 1 100 ? -10.625 -20.75 -9.188 1 47.5 100 VAL A CA 1
ATOM 773 C C . VAL A 1 100 ? -10.594 -19.359 -8.578 1 47.5 100 VAL A C 1
ATOM 775 O O . VAL A 1 100 ? -10.086 -19.172 -7.469 1 47.5 100 VAL A O 1
ATOM 778 N N . SER A 1 101 ? -11.125 -18.328 -9.422 1 53.78 101 SER A N 1
ATOM 779 C CA . SER A 1 101 ? -11.008 -16.891 -9.297 1 53.78 101 SER A CA 1
ATOM 780 C C . SER A 1 101 ? -11.852 -16.359 -8.141 1 53.78 101 SER A C 1
ATOM 782 O O . SER A 1 101 ? -11.43 -15.453 -7.418 1 53.78 101 SER A O 1
ATOM 784 N N . SER A 1 102 ? -12.938 -17.25 -7.949 1 62.09 102 SER A N 1
ATOM 785 C CA . SER A 1 102 ? -13.789 -16.719 -6.887 1 62.09 102 SER A CA 1
ATOM 786 C C . SER A 1 102 ? -13.195 -17 -5.512 1 62.09 102 SER A C 1
ATOM 788 O O . SER A 1 102 ? -13.156 -16.109 -4.66 1 62.09 102 SER A O 1
ATOM 790 N N . ARG A 1 103 ? -12.695 -18.406 -5.336 1 77.06 103 ARG A N 1
ATOM 791 C CA . ARG A 1 103 ? -12.078 -18.734 -4.055 1 77.06 103 ARG A CA 1
ATOM 792 C C . ARG A 1 103 ? -10.781 -17.953 -3.857 1 77.06 103 ARG A C 1
ATOM 794 O O . ARG A 1 103 ? -10.547 -17.391 -2.785 1 77.06 103 ARG A O 1
ATOM 801 N N . MET A 1 104 ? -10.062 -17.969 -4.965 1 80.69 104 MET A N 1
ATOM 802 C CA . MET A 1 104 ? -8.812 -17.203 -4.914 1 80.69 104 MET A CA 1
ATOM 803 C C . MET A 1 104 ? -9.086 -15.727 -4.664 1 80.69 104 MET A C 1
ATOM 805 O O . MET A 1 104 ? -8.359 -15.078 -3.91 1 80.69 104 MET A O 1
ATOM 809 N N . GLY A 1 105 ? -10.172 -15.352 -5.309 1 78.12 105 GLY A N 1
ATOM 810 C CA . GLY A 1 105 ? -10.57 -13.969 -5.074 1 78.12 105 GLY A CA 1
ATOM 811 C C . GLY A 1 105 ? -10.867 -13.672 -3.617 1 78.12 105 GLY A C 1
ATOM 812 O O . GLY A 1 105 ? -10.422 -12.656 -3.08 1 78.12 105 GLY A O 1
ATOM 813 N N . LYS A 1 106 ? -11.562 -14.586 -3.057 1 84 106 LYS A N 1
ATOM 814 C CA . LYS A 1 106 ? -11.906 -14.438 -1.646 1 84 106 LYS A CA 1
ATOM 815 C C . LYS A 1 106 ? -10.664 -14.508 -0.767 1 84 106 LYS A C 1
ATOM 817 O O . LYS A 1 106 ? -10.516 -13.719 0.171 1 84 106 LYS A O 1
ATOM 822 N N . ILE A 1 107 ? -9.789 -15.352 -1.092 1 87 107 ILE A N 1
ATOM 823 C CA . ILE A 1 107 ? -8.57 -15.539 -0.312 1 87 107 ILE A CA 1
ATOM 824 C C . ILE A 1 107 ? -7.684 -14.305 -0.427 1 87 107 ILE A C 1
ATOM 826 O O . ILE A 1 107 ? -7.16 -13.812 0.576 1 87 107 ILE A O 1
ATOM 830 N N . MET A 1 108 ? -7.582 -13.852 -1.618 1 85.44 108 MET A N 1
ATOM 831 C CA . MET A 1 108 ? -6.758 -12.672 -1.83 1 85.44 108 MET A CA 1
ATOM 832 C C . MET A 1 108 ? -7.387 -11.445 -1.172 1 85.44 108 MET A C 1
ATOM 834 O O . MET A 1 108 ? -6.676 -10.586 -0.649 1 85.44 108 MET A O 1
ATOM 838 N N . GLY A 1 109 ? -8.703 -11.375 -1.247 1 84.25 109 GLY A N 1
ATOM 839 C CA . GLY A 1 109 ? -9.398 -10.305 -0.544 1 84.25 109 GLY A CA 1
ATOM 840 C C . GLY A 1 109 ? -9.125 -10.297 0.948 1 84.25 109 GLY A C 1
ATOM 841 O O . GLY A 1 109 ? -8.859 -9.242 1.527 1 84.25 109 GLY A O 1
ATOM 842 N N . LYS A 1 110 ? -9.172 -11.477 1.522 1 89.19 110 LYS A N 1
ATOM 843 C CA . LYS A 1 110 ? -8.898 -11.594 2.951 1 89.19 110 LYS A CA 1
ATOM 844 C C . LYS A 1 110 ? -7.449 -11.234 3.268 1 89.19 110 LYS A C 1
ATOM 846 O O . LYS A 1 110 ? -7.176 -10.586 4.277 1 89.19 110 LYS A O 1
ATOM 851 N N . LEU A 1 111 ? -6.535 -11.633 2.449 1 90 111 LEU A N 1
ATOM 852 C CA . LEU A 1 111 ? -5.125 -11.312 2.627 1 90 111 LEU A CA 1
ATOM 853 C C . LEU A 1 111 ? -4.902 -9.805 2.562 1 90 111 LEU A C 1
ATOM 855 O O . LEU A 1 111 ? -4.141 -9.25 3.357 1 90 111 LEU A O 1
ATOM 859 N N . GLN A 1 112 ? -5.547 -9.164 1.645 1 86.31 112 GLN A N 1
ATOM 860 C CA . GLN A 1 112 ? -5.434 -7.719 1.513 1 86.31 112 GLN A CA 1
ATOM 861 C C . GLN A 1 112 ? -6.012 -7.008 2.732 1 86.31 112 GLN A C 1
ATOM 863 O O . GLN A 1 112 ? -5.43 -6.035 3.223 1 86.31 112 GLN A O 1
ATOM 868 N N . GLU A 1 113 ? -7.141 -7.496 3.158 1 88.25 113 GLU A N 1
ATOM 869 C CA . GLU A 1 113 ? -7.758 -6.922 4.352 1 88.25 113 GLU A CA 1
ATOM 870 C C . GLU A 1 113 ? -6.832 -7.031 5.559 1 88.25 113 GLU A C 1
ATOM 872 O O . GLU A 1 113 ? -6.68 -6.074 6.32 1 88.25 113 GLU A O 1
ATOM 877 N N . GLU A 1 114 ? -6.254 -8.18 5.695 1 92.62 114 GLU A N 1
ATOM 878 C CA . GLU A 1 114 ? -5.312 -8.383 6.793 1 92.62 114 GLU A CA 1
ATOM 879 C C . GLU A 1 114 ? -4.105 -7.457 6.668 1 92.62 114 GLU A C 1
ATOM 881 O O . GLU A 1 114 ? -3.625 -6.922 7.668 1 92.62 114 GLU A O 1
ATOM 886 N N . GLN A 1 115 ? -3.654 -7.324 5.496 1 91.62 115 GLN A N 1
ATOM 887 C CA . GLN A 1 115 ? -2.508 -6.453 5.262 1 91.62 115 GLN A CA 1
ATOM 888 C C . GLN A 1 115 ? -2.842 -5.004 5.594 1 91.62 115 GLN A C 1
ATOM 890 O O . GLN A 1 115 ? -2.029 -4.297 6.195 1 91.62 115 GLN A O 1
ATOM 895 N N . ILE A 1 116 ? -4.031 -4.547 5.223 1 88.44 116 ILE A N 1
ATOM 896 C CA . ILE A 1 116 ? -4.473 -3.188 5.508 1 88.44 116 ILE A CA 1
ATOM 897 C C . ILE A 1 116 ? -4.566 -2.982 7.02 1 88.44 116 ILE A C 1
ATOM 899 O O . ILE A 1 116 ? -4.137 -1.95 7.539 1 88.44 116 ILE A O 1
ATOM 903 N N . GLN A 1 117 ? -5.094 -3.941 7.715 1 93.44 117 GLN A N 1
ATOM 904 C CA . GLN A 1 117 ? -5.188 -3.861 9.164 1 93.44 117 GLN A CA 1
ATOM 905 C C . GLN A 1 117 ? -3.801 -3.76 9.805 1 93.44 117 GLN A C 1
ATOM 907 O O . GLN A 1 117 ? -3.609 -3.023 10.773 1 93.44 117 GLN A O 1
ATOM 912 N N . GLU A 1 118 ? -2.895 -4.48 9.25 1 94.06 118 GLU A N 1
ATOM 913 C CA . GLU A 1 118 ? -1.521 -4.395 9.734 1 94.06 118 GLU A CA 1
ATOM 914 C C . GLU A 1 118 ? -0.932 -3.01 9.484 1 94.06 118 GLU A C 1
ATOM 916 O O . GLU A 1 118 ? -0.217 -2.469 10.328 1 94.06 118 GLU A O 1
ATOM 921 N N . GLN A 1 119 ? -1.209 -2.479 8.383 1 92.19 119 GLN A N 1
ATOM 922 C CA . GLN A 1 119 ? -0.743 -1.141 8.031 1 92.19 119 GLN A CA 1
ATOM 923 C C . GLN A 1 119 ? -1.33 -0.092 8.977 1 92.19 119 GLN A C 1
ATOM 925 O O . GLN A 1 119 ? -0.613 0.786 9.461 1 92.19 119 GLN A O 1
ATOM 930 N N . ILE A 1 120 ? -2.615 -0.228 9.227 1 94 120 ILE A N 1
ATOM 931 C CA . ILE A 1 120 ? -3.293 0.685 10.141 1 94 120 ILE A CA 1
ATOM 932 C C . ILE A 1 120 ? -2.672 0.575 11.531 1 94 120 ILE A C 1
ATOM 934 O O . ILE A 1 120 ? -2.406 1.589 12.188 1 94 120 ILE A O 1
ATOM 938 N N . ARG A 1 121 ? -2.422 -0.615 11.953 1 95.56 121 ARG A N 1
ATOM 939 C CA . ARG A 1 121 ? -1.8 -0.836 13.258 1 95.56 121 ARG A CA 1
ATOM 940 C C . ARG A 1 121 ? -0.423 -0.183 13.32 1 95.56 121 ARG A C 1
ATOM 942 O O . ARG A 1 121 ? -0.065 0.422 14.336 1 95.56 121 ARG A O 1
ATOM 949 N N . PHE A 1 122 ? 0.287 -0.314 12.289 1 96 122 PHE A N 1
ATOM 950 C CA . PHE A 1 122 ? 1.61 0.291 12.203 1 96 122 PHE A CA 1
ATOM 951 C C . PHE A 1 122 ? 1.521 1.809 12.312 1 96 122 PHE A C 1
ATOM 953 O O . PHE A 1 122 ? 2.229 2.42 13.117 1 96 122 PHE A O 1
ATOM 960 N N . TYR A 1 123 ? 0.615 2.42 11.562 1 95.81 123 TYR A N 1
ATOM 961 C CA . TYR A 1 123 ? 0.472 3.871 11.539 1 95.81 123 TYR A CA 1
ATOM 962 C C . TYR A 1 123 ? -0.109 4.387 12.852 1 95.81 123 TYR A C 1
ATOM 964 O O . TYR A 1 123 ? 0.201 5.5 13.281 1 95.81 123 TYR A O 1
ATOM 972 N N . ASN A 1 124 ? -0.9 3.568 13.523 1 97.56 124 ASN A N 1
ATOM 973 C CA . ASN A 1 124 ? -1.519 3.963 14.781 1 97.56 124 ASN A CA 1
ATOM 974 C C . ASN A 1 124 ? -0.482 4.109 15.891 1 97.56 124 ASN A C 1
ATOM 976 O O . ASN A 1 124 ? -0.769 4.684 16.938 1 97.56 124 ASN A O 1
ATOM 980 N N . GLN A 1 125 ? 0.691 3.654 15.625 1 97.31 125 GLN A N 1
ATOM 981 C CA . GLN A 1 125 ? 1.753 3.766 16.625 1 97.31 125 GLN A CA 1
ATOM 982 C C . GLN A 1 125 ? 2.416 5.141 16.562 1 97.31 125 GLN A C 1
ATOM 984 O O . GLN A 1 125 ? 3.271 5.457 17.391 1 97.31 125 GLN A O 1
ATOM 989 N N . LYS A 1 126 ? 2.02 5.949 15.641 1 97.88 126 LYS A N 1
ATOM 990 C CA . LYS A 1 126 ? 2.609 7.27 15.43 1 97.88 126 LYS A CA 1
ATOM 991 C C . LYS A 1 126 ? 1.532 8.352 15.375 1 97.88 126 LYS A C 1
ATOM 993 O O . LYS A 1 126 ? 0.421 8.102 14.906 1 97.88 126 LYS A O 1
ATOM 998 N N . THR A 1 127 ? 1.885 9.531 15.836 1 98.38 127 THR A N 1
ATOM 999 C CA . THR A 1 127 ? 0.975 10.672 15.836 1 98.38 127 THR A CA 1
ATOM 1000 C C . THR A 1 127 ? 1.588 11.852 15.078 1 98.38 127 THR A C 1
ATOM 1002 O O . THR A 1 127 ? 2.756 11.805 14.688 1 98.38 127 THR A O 1
ATOM 1005 N N . ILE A 1 128 ? 0.802 12.891 14.891 1 97.88 128 ILE A N 1
ATOM 1006 C CA . ILE A 1 128 ? 1.314 14.125 14.312 1 97.88 128 ILE A CA 1
ATOM 1007 C C . ILE A 1 128 ? 2.391 14.711 15.219 1 97.88 128 ILE A C 1
ATOM 1009 O O . ILE A 1 128 ? 3.371 15.289 14.742 1 97.88 128 ILE A O 1
ATOM 1013 N N . GLN A 1 129 ? 2.232 14.539 16.531 1 98.12 129 GLN A N 1
ATOM 1014 C CA . GLN A 1 129 ? 3.275 15 17.438 1 98.12 129 GLN A CA 1
ATOM 1015 C C . GLN A 1 129 ? 4.609 14.32 17.141 1 98.12 129 GLN A C 1
ATOM 1017 O O . GLN A 1 129 ? 5.66 14.969 17.188 1 98.12 129 GLN A O 1
ATOM 1022 N N . ASP A 1 130 ? 4.551 13 16.859 1 97.06 130 ASP A N 1
ATOM 1023 C CA . ASP A 1 130 ? 5.773 12.289 16.516 1 97.06 130 ASP A CA 1
ATOM 1024 C C . ASP A 1 130 ? 6.426 12.891 15.273 1 97.06 130 ASP A C 1
ATOM 1026 O O . ASP A 1 130 ? 7.652 12.984 15.195 1 97.06 130 ASP A O 1
ATOM 1030 N N . MET A 1 131 ? 5.617 13.289 14.312 1 94.81 131 MET A N 1
ATOM 1031 C CA . MET A 1 131 ? 6.137 13.906 13.094 1 94.81 131 MET A CA 1
ATOM 1032 C C . MET A 1 131 ? 6.789 15.25 13.398 1 94.81 131 MET A C 1
ATOM 1034 O O . MET A 1 131 ? 7.867 15.555 12.891 1 94.81 131 MET A O 1
ATOM 1038 N N . ILE A 1 132 ? 6.148 16.031 14.195 1 95 132 ILE A N 1
ATOM 1039 C CA . ILE A 1 132 ? 6.672 17.328 14.602 1 95 132 ILE A CA 1
ATOM 1040 C C . ILE A 1 132 ? 8.039 17.156 15.258 1 95 132 ILE A C 1
ATOM 1042 O O . ILE A 1 132 ? 8.992 17.875 14.93 1 95 132 ILE A O 1
ATOM 1046 N N . ASP A 1 133 ? 8.086 16.172 16.172 1 95.19 133 ASP A N 1
ATOM 1047 C CA . ASP A 1 133 ? 9.312 15.922 16.906 1 95.19 133 ASP A CA 1
ATOM 1048 C C . ASP A 1 133 ? 10.461 15.547 15.969 1 95.19 133 ASP A C 1
ATOM 1050 O O . ASP A 1 133 ? 11.594 15.984 16.156 1 95.19 133 ASP A O 1
ATOM 1054 N N . LYS A 1 134 ? 10.148 14.797 14.977 1 91.75 134 LYS A N 1
ATOM 1055 C CA . LYS A 1 134 ? 11.164 14.383 14.008 1 91.75 134 LYS A CA 1
ATOM 1056 C C . LYS A 1 134 ? 11.617 15.562 13.156 1 91.75 134 LYS A C 1
ATOM 1058 O O . LYS A 1 134 ? 12.781 15.633 12.758 1 91.75 134 LYS A O 1
ATOM 1063 N N . VAL A 1 135 ? 10.758 16.438 12.836 1 86.69 135 VAL A N 1
ATOM 1064 C CA . VAL A 1 135 ? 11.07 17.609 12.023 1 86.69 135 VAL A CA 1
ATOM 1065 C C . VAL A 1 135 ? 11.938 18.578 12.82 1 86.69 135 VAL A C 1
ATOM 1067 O O . VAL A 1 135 ? 12.867 19.188 12.273 1 86.69 135 VAL A O 1
ATOM 1070 N N . GLN A 1 136 ? 11.664 18.672 14.023 1 86.62 136 GLN A N 1
ATOM 1071 C CA . GLN A 1 136 ? 12.359 19.641 14.852 1 86.62 136 GLN A CA 1
ATOM 1072 C C . GLN A 1 136 ? 13.688 19.094 15.359 1 86.62 136 GLN A C 1
ATOM 1074 O O . GLN A 1 136 ? 14.578 19.859 15.742 1 86.62 136 GLN A O 1
ATOM 1079 N N . GLU A 1 137 ? 13.797 17.719 15.516 1 78.31 137 GLU A N 1
ATOM 1080 C CA . GLU A 1 137 ? 15.062 17.125 15.953 1 78.31 137 GLU A CA 1
ATOM 1081 C C . GLU A 1 137 ? 16.125 17.25 14.875 1 78.31 137 GLU A C 1
ATOM 1083 O O . GLU A 1 137 ? 17.328 17.312 15.188 1 78.31 137 GLU A O 1
ATOM 1088 N N . GLN A 1 138 ? 15.898 17.219 13.688 1 58.25 138 GLN A N 1
ATOM 1089 C CA . GLN A 1 138 ? 16.938 17.297 12.664 1 58.25 138 GLN A CA 1
ATOM 1090 C C . GLN A 1 138 ? 17.297 18.75 12.352 1 58.25 138 GLN A C 1
ATOM 1092 O O . GLN A 1 138 ? 16.438 19.625 12.367 1 58.25 138 GLN A O 1
ATOM 1097 N N . MET B 1 1 ? -0.075 -1.482 -10.25 1 36.25 1 MET B N 1
ATOM 1098 C CA . MET B 1 1 ? 0.973 -2.199 -9.531 1 36.25 1 MET B CA 1
ATOM 1099 C C . MET B 1 1 ? 0.372 -3.209 -8.555 1 36.25 1 MET B C 1
ATOM 1101 O O . MET B 1 1 ? 0.815 -4.355 -8.492 1 36.25 1 MET B O 1
ATOM 1105 N N . GLY B 1 2 ? -0.707 -2.744 -7.656 1 52.31 2 GLY B N 1
ATOM 1106 C CA . GLY B 1 2 ? -1.406 -3.576 -6.691 1 52.31 2 GLY B CA 1
ATOM 1107 C C . GLY B 1 2 ? -1.952 -4.855 -7.297 1 52.31 2 GLY B C 1
ATOM 1108 O O . GLY B 1 2 ? -1.948 -5.906 -6.648 1 52.31 2 GLY B O 1
ATOM 1109 N N . ASN B 1 3 ? -1.665 -4.875 -8.641 1 76.44 3 ASN B N 1
ATOM 1110 C CA . ASN B 1 3 ? -2.35 -5.965 -9.328 1 76.44 3 ASN B CA 1
ATOM 1111 C C . ASN B 1 3 ? -1.387 -7.086 -9.703 1 76.44 3 ASN B C 1
ATOM 1113 O O . ASN B 1 3 ? -1.749 -8.266 -9.656 1 76.44 3 ASN B O 1
ATOM 1117 N N . ASP B 1 4 ? -0.038 -6.699 -9.734 1 88.56 4 ASP B N 1
ATOM 1118 C CA . ASP B 1 4 ? 0.923 -7.715 -10.148 1 88.56 4 ASP B CA 1
ATOM 1119 C C . ASP B 1 4 ? 1.137 -8.758 -9.055 1 88.56 4 ASP B C 1
ATOM 1121 O O . ASP B 1 4 ? 1.297 -9.945 -9.336 1 88.56 4 ASP B O 1
ATOM 1125 N N . PHE B 1 5 ? 1.139 -8.289 -7.828 1 91.12 5 PHE B N 1
ATOM 1126 C CA . PHE B 1 5 ? 1.312 -9.164 -6.676 1 91.12 5 PHE B CA 1
ATOM 1127 C C . PHE B 1 5 ? 0.2 -10.203 -6.613 1 91.12 5 PHE B C 1
ATOM 1129 O O . PHE B 1 5 ? 0.467 -11.406 -6.488 1 91.12 5 PHE B O 1
ATOM 1136 N N . ILE B 1 6 ? -0.954 -9.758 -6.844 1 88.38 6 ILE B N 1
ATOM 1137 C CA . ILE B 1 6 ? -2.119 -10.633 -6.773 1 88.38 6 ILE B CA 1
ATOM 1138 C C . ILE B 1 6 ? -2.1 -11.609 -7.945 1 88.38 6 ILE B C 1
ATOM 1140 O O . ILE B 1 6 ? -2.318 -12.812 -7.766 1 88.38 6 ILE B O 1
ATOM 1144 N N . VAL B 1 7 ? -1.819 -11.094 -9.062 1 91.12 7 VAL B N 1
ATOM 1145 C CA . VAL B 1 7 ? -1.786 -11.914 -10.266 1 91.12 7 VAL B CA 1
ATOM 1146 C C . VAL B 1 7 ? -0.693 -12.977 -10.133 1 91.12 7 VAL B C 1
ATOM 1148 O O . VAL B 1 7 ? -0.907 -14.141 -10.477 1 91.12 7 VAL B O 1
ATOM 1151 N N . MET B 1 8 ? 0.447 -12.609 -9.656 1 95 8 MET B N 1
ATOM 1152 C CA . MET B 1 8 ? 1.557 -13.547 -9.477 1 95 8 MET B CA 1
ATOM 1153 C C . MET B 1 8 ? 1.178 -14.664 -8.516 1 95 8 MET B C 1
ATOM 1155 O O . MET B 1 8 ? 1.416 -15.844 -8.805 1 95 8 MET B O 1
ATOM 1159 N N . ILE B 1 9 ? 0.614 -14.273 -7.418 1 95.25 9 ILE B N 1
ATOM 1160 C CA . ILE B 1 9 ? 0.232 -15.273 -6.426 1 95.25 9 ILE B CA 1
ATOM 1161 C C . ILE B 1 9 ? -0.802 -16.219 -7.023 1 95.25 9 ILE B C 1
ATOM 1163 O O . ILE B 1 9 ? -0.722 -17.438 -6.832 1 95.25 9 ILE B O 1
ATOM 1167 N N . HIS B 1 10 ? -1.725 -15.68 -7.695 1 92 10 HIS B N 1
ATOM 1168 C CA . HIS B 1 10 ? -2.746 -16.5 -8.344 1 92 10 HIS B CA 1
ATOM 1169 C C . HIS B 1 10 ? -2.121 -17.5 -9.305 1 92 10 HIS B C 1
ATOM 1171 O O . HIS B 1 10 ? -2.434 -18.688 -9.258 1 92 10 HIS B O 1
ATOM 1177 N N . CYS B 1 11 ? -1.328 -17.047 -10.164 1 95.12 11 CYS B N 1
ATOM 1178 C CA . CYS B 1 11 ? -0.702 -17.906 -11.172 1 95.12 11 CYS B CA 1
ATOM 1179 C C . CYS B 1 11 ? 0.143 -18.984 -10.516 1 95.12 11 CYS B C 1
ATOM 1181 O O . CYS B 1 11 ? 0.035 -20.156 -10.883 1 95.12 11 CYS B O 1
ATOM 1183 N N . LEU B 1 12 ? 0.957 -18.609 -9.586 1 97.12 12 LEU B N 1
ATOM 1184 C CA . LEU B 1 12 ? 1.837 -19.578 -8.93 1 97.12 12 LEU B CA 1
ATOM 1185 C C . LEU B 1 12 ? 1.029 -20.609 -8.156 1 97.12 12 LEU B C 1
ATOM 1187 O O . LEU B 1 12 ? 1.35 -21.797 -8.18 1 97.12 12 LEU B O 1
ATOM 1191 N N . THR B 1 13 ? 0.023 -20.141 -7.477 1 95.88 13 THR B N 1
ATOM 1192 C CA . THR B 1 13 ? -0.823 -21.062 -6.73 1 95.88 13 THR B CA 1
ATOM 1193 C C . THR B 1 13 ? -1.502 -22.047 -7.672 1 95.88 13 THR B C 1
ATOM 1195 O O . THR B 1 13 ? -1.529 -23.25 -7.398 1 95.88 13 THR B O 1
ATOM 1198 N N . TYR B 1 14 ? -2.018 -21.531 -8.727 1 94.06 14 TYR B N 1
ATOM 1199 C CA . TYR B 1 14 ? -2.66 -22.375 -9.727 1 94.06 14 TYR B CA 1
ATOM 1200 C C . TYR B 1 14 ? -1.683 -23.406 -10.281 1 94.06 14 TYR B C 1
ATOM 1202 O O . TYR B 1 14 ? -1.995 -24.594 -10.344 1 94.06 14 TYR B O 1
ATOM 1210 N N . LEU B 1 15 ? -0.558 -23 -10.641 1 96.88 15 LEU B N 1
ATOM 1211 C CA . LEU B 1 15 ? 0.452 -23.891 -11.203 1 96.88 15 LEU B CA 1
ATOM 1212 C C . LEU B 1 15 ? 0.88 -24.938 -10.18 1 96.88 15 LEU B C 1
ATOM 1214 O O . LEU B 1 15 ? 1.083 -26.094 -10.523 1 96.88 15 LEU B O 1
ATOM 1218 N N . ALA B 1 16 ? 1.036 -24.469 -8.992 1 97.06 16 ALA B N 1
ATOM 1219 C CA . ALA B 1 16 ? 1.477 -25.375 -7.938 1 97.06 16 ALA B CA 1
ATOM 1220 C C . ALA B 1 16 ? 0.432 -26.469 -7.676 1 97.06 16 ALA B C 1
ATOM 1222 O O . ALA B 1 16 ? 0.778 -27.625 -7.434 1 97.06 16 ALA B O 1
ATOM 1223 N N . ILE B 1 17 ? -0.833 -26.109 -7.633 1 94.75 17 ILE B N 1
ATOM 1224 C CA . ILE B 1 17 ? -1.919 -27.078 -7.449 1 94.75 17 ILE B CA 1
ATOM 1225 C C . ILE B 1 17 ? -1.937 -28.062 -8.609 1 94.75 17 ILE B C 1
ATOM 1227 O O . ILE B 1 17 ? -2.16 -29.266 -8.414 1 94.75 17 ILE B O 1
ATOM 1231 N N . HIS B 1 18 ? -1.695 -27.531 -9.781 1 95.19 18 HIS B N 1
ATOM 1232 C CA . HIS B 1 18 ? -1.715 -28.344 -11 1 95.19 18 HIS B CA 1
ATOM 1233 C C . HIS B 1 18 ? -0.302 -28.594 -11.508 1 95.19 18 HIS B C 1
ATOM 1235 O O . HIS B 1 18 ? -0.031 -28.453 -12.703 1 95.19 18 HIS B O 1
ATOM 1241 N N . HIS B 1 19 ? 0.559 -28.938 -10.633 1 95.5 19 HIS B N 1
ATOM 1242 C CA . HIS B 1 19 ? 1.997 -28.984 -10.867 1 95.5 19 HIS B CA 1
ATOM 1243 C C . HIS B 1 19 ? 2.348 -30 -11.953 1 95.5 19 HIS B C 1
ATOM 1245 O O . HIS B 1 19 ? 3.441 -29.953 -12.516 1 95.5 19 HIS B O 1
ATOM 1251 N N . ASP B 1 20 ? 1.49 -30.906 -12.375 1 95.5 20 ASP B N 1
ATOM 1252 C CA . ASP B 1 20 ? 1.777 -31.969 -13.336 1 95.5 20 ASP B CA 1
ATOM 1253 C C . ASP B 1 20 ? 1.498 -31.484 -14.766 1 95.5 20 ASP B C 1
ATOM 1255 O O . ASP B 1 20 ? 1.762 -32.219 -15.727 1 95.5 20 ASP B O 1
ATOM 1259 N N . ASN B 1 21 ? 0.999 -30.266 -14.891 1 95.62 21 ASN B N 1
ATOM 1260 C CA . ASN B 1 21 ? 0.599 -29.766 -16.203 1 95.62 21 ASN B CA 1
ATOM 1261 C C . ASN B 1 21 ? 1.314 -28.453 -16.547 1 95.62 21 ASN B C 1
ATOM 1263 O O . ASN B 1 21 ? 1.9 -27.812 -15.664 1 95.62 21 ASN B O 1
ATOM 1267 N N . ARG B 1 22 ? 1.259 -28.188 -17.828 1 97.44 22 ARG B N 1
ATOM 1268 C CA . ARG B 1 22 ? 1.732 -26.906 -18.344 1 97.44 22 ARG B CA 1
ATOM 1269 C C . ARG B 1 22 ? 0.566 -26.016 -18.766 1 97.44 22 ARG B C 1
ATOM 1271 O O . ARG B 1 22 ? -0.444 -26.516 -19.266 1 97.44 22 ARG B O 1
ATOM 1278 N N . TYR B 1 23 ? 0.767 -24.766 -18.531 1 96.94 23 TYR B N 1
ATOM 1279 C CA . TYR B 1 23 ? -0.273 -23.812 -18.906 1 96.94 23 TYR B CA 1
ATOM 1280 C C . TYR B 1 23 ? 0.321 -22.625 -19.656 1 96.94 23 TYR B C 1
ATOM 1282 O O . TYR B 1 23 ? 1.387 -22.125 -19.297 1 96.94 23 TYR B O 1
ATOM 1290 N N . SER B 1 24 ? -0.398 -22.234 -20.688 1 96.56 24 SER B N 1
ATOM 1291 C CA . SER B 1 24 ? 0.02 -21.062 -21.453 1 96.56 24 SER B CA 1
ATOM 1292 C C . SER B 1 24 ? -0.292 -19.766 -20.703 1 96.56 24 SER B C 1
ATOM 1294 O O . SER B 1 24 ? -1.073 -19.766 -19.75 1 96.56 24 SER B O 1
ATOM 1296 N N . SER B 1 25 ? 0.397 -18.672 -21.234 1 95.62 25 SER B N 1
ATOM 1297 C CA . SER B 1 25 ? 0.097 -17.359 -20.656 1 95.62 25 SER B CA 1
ATOM 1298 C C . SER B 1 25 ? -1.379 -17.016 -20.812 1 95.62 25 SER B C 1
ATOM 1300 O O . SER B 1 25 ? -1.965 -16.359 -19.953 1 95.62 25 SER B O 1
ATOM 1302 N N . LYS B 1 26 ? -2.039 -17.453 -21.875 1 94.25 26 LYS B N 1
ATOM 1303 C CA . LYS B 1 26 ? -3.457 -17.203 -22.109 1 94.25 26 LYS B CA 1
ATOM 1304 C C . LYS B 1 26 ? -4.324 -17.922 -21.094 1 94.25 26 LYS B C 1
ATOM 1306 O O . LYS B 1 26 ? -5.27 -17.359 -20.547 1 94.25 26 LYS B O 1
ATOM 1311 N N . GLU B 1 27 ? -4.02 -19.156 -20.828 1 93.06 27 GLU B N 1
ATOM 1312 C CA . GLU B 1 27 ? -4.77 -19.938 -19.859 1 93.06 27 GLU B CA 1
ATOM 1313 C C . GLU B 1 27 ? -4.617 -19.375 -18.453 1 93.06 27 GLU B C 1
ATOM 1315 O O . GLU B 1 27 ? -5.598 -19.266 -17.719 1 93.06 27 GLU B O 1
ATOM 1320 N N . LEU B 1 28 ? -3.402 -19.047 -18.141 1 94.06 28 LEU B N 1
ATOM 1321 C CA . LEU B 1 28 ? -3.148 -18.484 -16.812 1 94.06 28 LEU B CA 1
ATOM 1322 C C . LEU B 1 28 ? -3.832 -17.141 -16.656 1 94.06 28 LEU B C 1
ATOM 1324 O O . LEU B 1 28 ? -4.367 -16.828 -15.586 1 94.06 28 LEU B O 1
ATOM 1328 N N . ALA B 1 29 ? -3.771 -16.328 -17.688 1 92.12 29 ALA B N 1
ATOM 1329 C CA . ALA B 1 29 ? -4.41 -15.016 -17.656 1 92.12 29 ALA B CA 1
ATOM 1330 C C . ALA B 1 29 ? -5.914 -15.141 -17.422 1 92.12 29 ALA B C 1
ATOM 1332 O O . ALA B 1 29 ? -6.504 -14.344 -16.688 1 92.12 29 ALA B O 1
ATOM 1333 N N . PHE B 1 30 ? -6.449 -16.094 -18.047 1 86.44 30 PHE B N 1
ATOM 1334 C CA . PHE B 1 30 ? -7.875 -16.359 -17.891 1 86.44 30 PHE B CA 1
ATOM 1335 C C . PHE B 1 30 ? -8.195 -16.703 -16.438 1 86.44 30 PHE B C 1
ATOM 1337 O O . PHE B 1 30 ? -9.156 -16.188 -15.867 1 86.44 30 PHE B O 1
ATOM 1344 N N . ASN B 1 31 ? -7.355 -17.484 -15.844 1 82.81 31 ASN B N 1
ATOM 1345 C CA . ASN B 1 31 ? -7.562 -17.922 -14.469 1 82.81 31 ASN B CA 1
ATOM 1346 C C . ASN B 1 31 ? -7.32 -16.781 -13.484 1 82.81 31 ASN B C 1
ATOM 1348 O O . ASN B 1 31 ? -7.98 -16.703 -12.445 1 82.81 31 ASN B O 1
ATOM 1352 N N . ALA B 1 32 ? -6.414 -15.922 -13.734 1 85.69 32 ALA B N 1
ATOM 1353 C CA . ALA B 1 32 ? -6.02 -14.852 -12.82 1 85.69 32 ALA B CA 1
ATOM 1354 C C . ALA B 1 32 ? -6.742 -13.547 -13.156 1 85.69 32 ALA B C 1
ATOM 1356 O O . ALA B 1 32 ? -6.473 -12.508 -12.555 1 85.69 32 ALA B O 1
ATOM 1357 N N . CYS B 1 33 ? -7.629 -13.555 -14.086 1 81.06 33 CYS B N 1
ATOM 1358 C CA . CYS B 1 33 ? -8.344 -12.359 -14.531 1 81.06 33 CYS B CA 1
ATOM 1359 C C . CYS B 1 33 ? -7.367 -11.242 -14.875 1 81.06 33 CYS B C 1
ATOM 1361 O O . CYS B 1 33 ? -7.52 -10.117 -14.391 1 81.06 33 CYS B O 1
ATOM 1363 N N . SER B 1 34 ? -6.449 -11.562 -15.57 1 89.06 34 SER B N 1
ATOM 1364 C CA . SER B 1 34 ? -5.414 -10.641 -16.031 1 89.06 34 SER B CA 1
ATOM 1365 C C . SER B 1 34 ? -5.203 -10.758 -17.547 1 89.06 34 SER B C 1
ATOM 1367 O O . SER B 1 34 ? -6.066 -11.273 -18.25 1 89.06 34 SER B O 1
ATOM 1369 N N . ASN B 1 35 ? -4.266 -10.133 -18.062 1 90.44 35 ASN B N 1
ATOM 1370 C CA . ASN B 1 35 ? -3.975 -10.25 -19.484 1 90.44 35 ASN B CA 1
ATOM 1371 C C . ASN B 1 35 ? -2.678 -11.016 -19.734 1 90.44 35 ASN B C 1
ATOM 1373 O O . ASN B 1 35 ? -1.766 -10.977 -18.906 1 90.44 35 ASN B O 1
ATOM 1377 N N . PRO B 1 36 ? -2.668 -11.648 -20.922 1 95 36 PRO B N 1
ATOM 1378 C CA . PRO B 1 36 ? -1.541 -12.539 -21.219 1 95 36 PRO B CA 1
ATOM 1379 C C . PRO B 1 36 ? -0.196 -11.82 -21.188 1 95 36 PRO B C 1
ATOM 1381 O O . PRO B 1 36 ? 0.819 -12.406 -20.812 1 95 36 PRO B O 1
ATOM 1384 N N . ALA B 1 37 ? -0.182 -10.57 -21.547 1 95.5 37 ALA B N 1
ATOM 1385 C CA . ALA B 1 37 ? 1.076 -9.828 -21.547 1 95.5 37 ALA B CA 1
ATOM 1386 C C . ALA B 1 37 ? 1.633 -9.672 -20.141 1 95.5 37 ALA B C 1
ATOM 1388 O O . ALA B 1 37 ? 2.828 -9.867 -19.906 1 95.5 37 ALA B O 1
ATOM 1389 N N . ILE B 1 38 ? 0.808 -9.32 -19.156 1 93.25 38 ILE B N 1
ATOM 1390 C CA . ILE B 1 38 ? 1.206 -9.18 -17.766 1 93.25 38 ILE B CA 1
ATOM 1391 C C . ILE B 1 38 ? 1.669 -10.531 -17.219 1 93.25 38 ILE B C 1
ATOM 1393 O O . ILE B 1 38 ? 2.697 -10.617 -16.547 1 93.25 38 ILE B O 1
ATOM 1397 N N . VAL B 1 39 ? 0.93 -11.539 -17.547 1 95.62 39 VAL B N 1
ATOM 1398 C CA . VAL B 1 39 ? 1.259 -12.883 -17.078 1 95.62 39 VAL B CA 1
ATOM 1399 C C . VAL B 1 39 ? 2.617 -13.305 -17.625 1 95.62 39 VAL B C 1
ATOM 1401 O O . VAL B 1 39 ? 3.436 -13.883 -16.906 1 95.62 39 VAL B O 1
ATOM 1404 N N . ARG B 1 40 ? 2.881 -13.039 -18.859 1 96.81 40 ARG B N 1
ATOM 1405 C CA . ARG B 1 40 ? 4.164 -13.391 -19.453 1 96.81 40 ARG B CA 1
ATOM 1406 C C . ARG B 1 40 ? 5.312 -12.695 -18.719 1 96.81 40 ARG B C 1
ATOM 1408 O O . ARG B 1 40 ? 6.34 -13.32 -18.438 1 96.81 40 ARG B O 1
ATOM 1415 N N . LYS B 1 41 ? 5.066 -11.469 -18.469 1 95.81 41 LYS B N 1
ATOM 1416 C CA . LYS B 1 41 ? 6.07 -10.711 -17.719 1 95.81 41 LYS B CA 1
ATOM 1417 C C . LYS B 1 41 ? 6.324 -11.328 -16.344 1 95.81 41 LYS B C 1
ATOM 1419 O O . LYS B 1 41 ? 7.477 -11.523 -15.953 1 95.81 41 LYS B O 1
ATOM 1424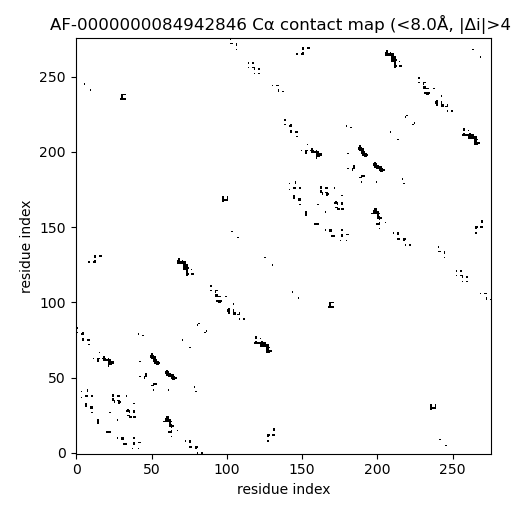 N N . LEU B 1 42 ? 5.324 -11.625 -15.648 1 96.81 42 LEU B N 1
ATOM 1425 C CA . LEU B 1 42 ? 5.426 -12.172 -14.297 1 96.81 42 LEU B CA 1
ATOM 1426 C C . LEU B 1 42 ? 6.023 -13.57 -14.32 1 96.81 42 LEU B C 1
ATOM 1428 O O . LEU B 1 42 ? 6.844 -13.914 -13.469 1 96.81 42 LEU B O 1
ATOM 1432 N N . MET B 1 43 ? 5.59 -14.344 -15.32 1 97.81 43 MET B N 1
ATOM 1433 C CA . MET B 1 43 ? 6.109 -15.703 -15.422 1 97.81 43 MET B CA 1
ATOM 1434 C C . MET B 1 43 ? 7.59 -15.695 -15.781 1 97.81 43 MET B C 1
ATOM 1436 O O . MET B 1 43 ? 8.344 -16.562 -15.344 1 97.81 43 MET B O 1
ATOM 1440 N N . SER B 1 44 ? 7.973 -14.734 -16.562 1 97.56 44 SER B N 1
ATOM 1441 C CA . SER B 1 44 ? 9.398 -14.617 -16.844 1 97.56 44 SER B CA 1
ATOM 1442 C C . SER B 1 44 ? 10.211 -14.43 -15.578 1 97.56 44 SER B C 1
ATOM 1444 O O . SER B 1 44 ? 11.305 -14.984 -15.445 1 97.56 44 SER B O 1
ATOM 1446 N N . LEU B 1 45 ? 9.742 -13.672 -14.648 1 97.19 45 LEU B N 1
ATOM 1447 C CA . LEU B 1 45 ? 10.391 -13.477 -13.359 1 97.19 45 LEU B CA 1
ATOM 1448 C C . LEU B 1 45 ? 10.414 -14.781 -12.562 1 97.19 45 LEU B C 1
ATOM 1450 O O . LEU B 1 45 ? 11.43 -15.133 -11.961 1 97.19 45 LEU B O 1
ATOM 1454 N N . ALA B 1 46 ? 9.312 -15.469 -12.602 1 98.12 46 ALA B N 1
ATOM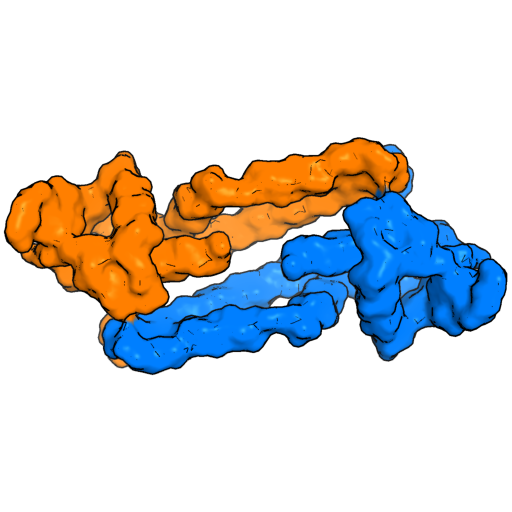 1455 C CA . ALA B 1 46 ? 9.195 -16.719 -11.859 1 98.12 46 ALA B CA 1
ATOM 1456 C C . ALA B 1 46 ? 10.156 -17.766 -12.406 1 98.12 46 ALA B C 1
ATOM 1458 O O . ALA B 1 46 ? 10.695 -18.578 -11.656 1 98.12 46 ALA B O 1
ATOM 1459 N N . VAL B 1 47 ? 10.32 -17.766 -13.719 1 98.25 47 VAL B N 1
ATOM 1460 C CA . VAL B 1 47 ? 11.258 -18.688 -14.359 1 98.25 47 VAL B CA 1
ATOM 1461 C C . VAL B 1 47 ? 12.68 -18.359 -13.914 1 98.25 47 VAL B C 1
ATOM 1463 O O . VAL B 1 47 ? 13.445 -19.266 -13.562 1 98.25 47 VAL B O 1
ATOM 1466 N N . LYS B 1 48 ? 12.977 -17.125 -13.867 1 97.38 48 LYS B N 1
ATOM 1467 C CA . LYS B 1 48 ? 14.305 -16.688 -13.453 1 97.38 48 LYS B CA 1
ATOM 1468 C C . LYS B 1 48 ? 14.578 -17.094 -12 1 97.38 48 LYS B C 1
ATOM 1470 O O . LYS B 1 48 ? 15.711 -17.406 -11.648 1 97.38 48 LYS B O 1
ATOM 1475 N N . LYS B 1 49 ? 13.562 -17.109 -11.172 1 97.5 49 LYS B N 1
ATOM 1476 C CA . LYS B 1 49 ? 13.688 -17.469 -9.758 1 97.5 49 LYS B CA 1
ATOM 1477 C C . LYS B 1 49 ? 13.734 -18.969 -9.57 1 97.5 49 LYS B C 1
ATOM 1479 O O . LYS B 1 49 ? 13.992 -19.453 -8.469 1 97.5 49 LYS B O 1
ATOM 1484 N N . GLY B 1 50 ? 13.406 -19.719 -10.656 1 98 50 GLY B N 1
ATOM 1485 C CA . GLY B 1 50 ? 13.414 -21.172 -10.594 1 98 50 GLY B CA 1
ATOM 1486 C C . GLY B 1 50 ? 12.148 -21.734 -9.969 1 98 50 GLY B C 1
ATOM 1487 O O . 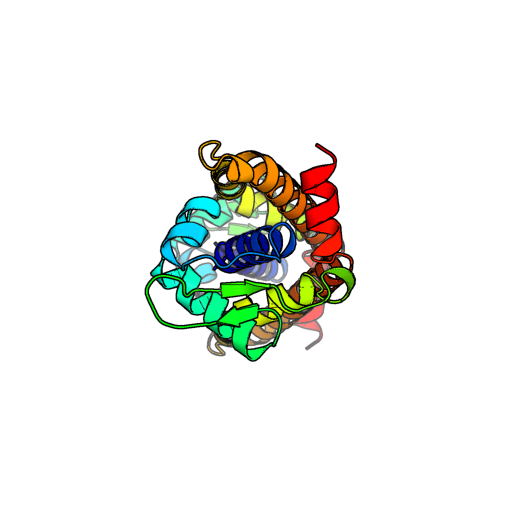GLY B 1 50 ? 12.148 -22.859 -9.477 1 98 50 GLY B O 1
ATOM 1488 N N . TRP B 1 51 ? 11.078 -21 -9.922 1 98.56 51 TRP B N 1
ATOM 1489 C CA . TRP B 1 51 ? 9.828 -21.484 -9.359 1 98.56 51 TRP B CA 1
ATOM 1490 C C . TRP B 1 51 ? 9.023 -22.25 -10.398 1 98.56 51 TRP B C 1
ATOM 1492 O O . TRP B 1 51 ? 8.289 -23.188 -10.055 1 98.56 51 TRP B O 1
ATOM 1502 N N . VAL B 1 52 ? 9.164 -21.797 -11.664 1 98.38 52 VAL B N 1
ATOM 1503 C CA . VAL B 1 52 ? 8.445 -22.359 -12.797 1 98.38 52 VAL B CA 1
ATOM 1504 C C . VAL B 1 52 ? 9.406 -22.594 -13.961 1 98.38 52 VAL B C 1
ATOM 1506 O O . VAL B 1 52 ? 10.422 -21.891 -14.078 1 98.38 52 VAL B O 1
ATOM 1509 N N . SER B 1 53 ? 9.125 -23.625 -14.719 1 98.38 53 SER B N 1
ATOM 1510 C CA . SER B 1 53 ? 9.828 -23.828 -15.984 1 98.38 53 SER B CA 1
ATOM 1511 C C . SER B 1 53 ? 8.953 -23.438 -17.172 1 98.38 53 SER B C 1
ATOM 1513 O O . SER B 1 53 ? 7.734 -23.297 -17.031 1 98.38 53 SER B O 1
ATOM 1515 N N . THR B 1 54 ? 9.594 -23.203 -18.281 1 97.69 54 THR B N 1
ATOM 1516 C CA . THR B 1 54 ? 8.852 -22.844 -19.484 1 97.69 54 THR B CA 1
ATOM 1517 C C . THR B 1 54 ? 9.312 -23.672 -20.688 1 97.69 54 THR B C 1
ATOM 1519 O O . THR B 1 54 ? 10.461 -24.109 -20.734 1 97.69 54 THR B O 1
ATOM 1522 N N . ALA B 1 55 ? 8.398 -23.984 -21.531 1 96.25 55 ALA B N 1
ATOM 1523 C CA . ALA B 1 55 ? 8.664 -24.688 -22.781 1 96.25 55 ALA B CA 1
ATOM 1524 C C . ALA B 1 55 ? 7.91 -24.047 -23.953 1 96.25 55 ALA B C 1
ATOM 1526 O O . ALA B 1 55 ? 6.785 -23.578 -23.781 1 96.25 55 ALA B O 1
ATOM 1527 N N . ALA B 1 56 ? 8.562 -24.031 -25.062 1 91.31 56 ALA B N 1
ATOM 1528 C CA . ALA B 1 56 ? 7.949 -23.484 -26.266 1 91.31 56 ALA B CA 1
ATOM 1529 C C . ALA B 1 56 ? 7.102 -24.531 -26.984 1 91.31 56 ALA B C 1
ATOM 1531 O O . ALA B 1 56 ? 7.23 -25.719 -26.719 1 91.31 56 ALA B O 1
ATOM 1532 N N . GLY B 1 57 ? 6.215 -24.094 -27.906 1 87.31 57 GLY B N 1
ATOM 1533 C CA . GLY B 1 57 ? 5.461 -25 -28.766 1 87.31 57 GLY B CA 1
ATOM 1534 C C . GLY B 1 57 ? 4 -25.125 -28.375 1 87.31 57 GLY B C 1
ATOM 1535 O O . GLY B 1 57 ? 3.588 -24.594 -27.328 1 87.31 57 GLY B O 1
ATOM 1536 N N . LYS B 1 58 ? 3.213 -25.859 -29.047 1 86 58 LYS B N 1
ATOM 1537 C CA . LYS B 1 58 ? 1.772 -26.031 -28.891 1 86 58 LYS B CA 1
ATOM 1538 C C . LYS B 1 58 ? 1.433 -26.609 -27.531 1 86 58 LYS B C 1
ATOM 1540 O O . LYS B 1 58 ? 0.426 -26.25 -26.922 1 86 58 LYS B O 1
ATOM 1545 N N . GLN B 1 59 ? 2.287 -27.547 -27.031 1 87.75 59 GLN B N 1
ATOM 1546 C CA . GLN B 1 59 ? 2.059 -28.125 -25.703 1 87.75 59 GLN B CA 1
ATOM 1547 C C . GLN B 1 59 ? 2.965 -27.484 -24.656 1 87.75 59 GLN B C 1
ATOM 1549 O O . GLN B 1 59 ? 3.23 -28.078 -23.609 1 87.75 59 GLN B O 1
ATOM 1554 N N . GLY B 1 60 ? 3.457 -26.297 -25.031 1 94.88 60 GLY B N 1
ATOM 1555 C CA . GLY B 1 60 ? 4.352 -25.594 -24.125 1 94.88 60 GLY B CA 1
ATOM 1556 C C . GLY B 1 60 ? 3.621 -24.812 -23.062 1 94.88 60 GLY B C 1
ATOM 1557 O O . GLY B 1 60 ? 2.473 -25.109 -22.734 1 94.88 60 GLY B O 1
ATOM 1558 N N . GLY B 1 61 ? 4.469 -23.906 -22.391 1 97.81 61 GLY B N 1
ATOM 1559 C CA . GLY B 1 61 ? 3.936 -23.094 -21.312 1 97.81 61 GLY B CA 1
ATOM 1560 C C . GLY B 1 61 ? 4.742 -23.203 -20.031 1 97.81 61 GLY B C 1
ATOM 1561 O O . GLY B 1 61 ? 5.949 -23.438 -20.078 1 97.81 61 GLY B O 1
ATOM 1562 N N . TYR B 1 62 ? 4.016 -22.906 -19 1 98.44 62 TYR B N 1
ATOM 1563 C CA . TYR B 1 62 ? 4.676 -22.828 -17.703 1 98.44 62 TYR B CA 1
ATOM 1564 C C . TYR B 1 62 ? 4.285 -24 -16.812 1 98.44 62 TYR B C 1
ATOM 1566 O O . TYR B 1 62 ? 3.123 -24.422 -16.797 1 98.44 62 TYR B O 1
ATOM 1574 N N . GLN B 1 63 ? 5.23 -24.5 -16.141 1 98.44 63 GLN B N 1
ATOM 1575 C CA . GLN B 1 63 ? 5 -25.609 -15.211 1 98.44 63 GLN B CA 1
ATOM 1576 C C . GLN B 1 63 ? 5.672 -25.359 -13.867 1 98.44 63 GLN B C 1
ATOM 1578 O O . GLN B 1 63 ? 6.805 -24.875 -13.82 1 98.44 63 GLN B O 1
ATOM 1583 N N . TRP B 1 64 ? 4.949 -25.672 -12.82 1 98.44 64 TRP B N 1
ATOM 1584 C CA . TRP B 1 64 ? 5.488 -25.547 -11.477 1 98.44 64 TRP B CA 1
ATOM 1585 C C . TRP B 1 64 ? 6.641 -26.516 -11.258 1 98.44 64 TRP B C 1
ATOM 1587 O O . TRP B 1 64 ? 6.547 -27.688 -11.625 1 98.44 64 TRP B O 1
ATOM 1597 N N . ILE B 1 65 ? 7.809 -26.156 -10.641 1 98.31 65 ILE B N 1
ATOM 1598 C CA . ILE B 1 65 ? 8.93 -27.062 -10.469 1 98.31 65 ILE B CA 1
ATOM 1599 C C . ILE B 1 65 ? 9.57 -26.844 -9.102 1 98.31 65 ILE B C 1
ATOM 1601 O O . ILE B 1 65 ? 10.734 -27.188 -8.883 1 98.31 65 ILE B O 1
ATOM 1605 N N . SER B 1 66 ? 8.914 -26.234 -8.156 1 98.12 66 SER B N 1
ATOM 1606 C CA . SER B 1 66 ? 9.523 -25.875 -6.875 1 98.12 66 SER B CA 1
ATOM 1607 C C . SER B 1 66 ? 8.703 -26.406 -5.703 1 98.12 66 SER B C 1
ATOM 1609 O O . SER B 1 66 ? 7.785 -27.203 -5.895 1 98.12 66 SER B O 1
ATOM 1611 N N . ASP B 1 67 ? 9.172 -26.062 -4.461 1 98.5 67 ASP B N 1
ATOM 1612 C CA . ASP B 1 67 ? 8.461 -26.375 -3.227 1 98.5 67 ASP B CA 1
ATOM 1613 C C . ASP B 1 67 ? 7.641 -25.188 -2.738 1 98.5 67 ASP B C 1
ATOM 1615 O O . ASP B 1 67 ? 8.195 -24.188 -2.299 1 98.5 67 ASP B O 1
ATOM 1619 N N . PRO B 1 68 ? 6.32 -25.344 -2.797 1 98.44 68 PRO B N 1
ATOM 1620 C CA . PRO B 1 68 ? 5.477 -24.188 -2.461 1 98.44 68 PRO B CA 1
ATOM 1621 C C . PRO B 1 68 ? 5.676 -23.703 -1.025 1 98.44 68 PRO B C 1
ATOM 1623 O O . PRO B 1 68 ? 5.406 -22.547 -0.716 1 98.44 68 PRO B O 1
ATOM 1626 N N . SER B 1 69 ? 6.184 -24.547 -0.075 1 98.5 69 SER B N 1
ATOM 1627 C CA . SER B 1 69 ? 6.371 -24.188 1.324 1 98.5 69 SER B CA 1
ATOM 1628 C C . SER B 1 69 ? 7.59 -23.281 1.499 1 98.5 69 SER B C 1
ATOM 1630 O O . SER B 1 69 ? 7.762 -22.656 2.549 1 98.5 69 SER B O 1
ATOM 1632 N N . LYS B 1 70 ? 8.398 -23.203 0.445 1 98.38 70 LYS B N 1
ATOM 1633 C CA . LYS B 1 70 ? 9.633 -22.422 0.528 1 98.38 70 LYS B CA 1
ATOM 1634 C C . LYS B 1 70 ? 9.469 -21.062 -0.135 1 98.38 70 LYS B C 1
ATOM 1636 O O . LYS B 1 70 ? 10.359 -20.219 -0.052 1 98.38 70 LYS B O 1
ATOM 1641 N N . ILE B 1 71 ? 8.383 -20.844 -0.845 1 98.56 71 ILE B N 1
ATOM 1642 C CA . ILE B 1 71 ? 8.164 -19.594 -1.543 1 98.56 71 ILE B CA 1
ATOM 1643 C C . ILE B 1 71 ? 7.273 -18.688 -0.698 1 98.56 71 ILE B C 1
ATOM 1645 O 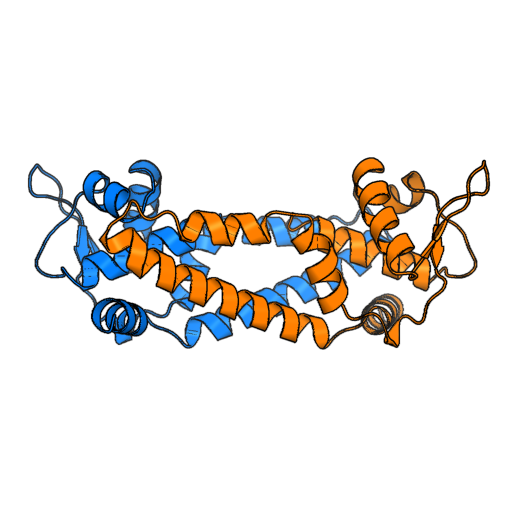O . ILE B 1 71 ? 6.051 -18.859 -0.661 1 98.56 71 ILE B O 1
ATOM 1649 N N . LYS B 1 72 ? 7.93 -17.734 -0.095 1 98.56 72 LYS B N 1
ATOM 1650 C CA . LYS B 1 72 ? 7.215 -16.781 0.765 1 98.56 72 LYS B CA 1
ATOM 1651 C C . LYS B 1 72 ? 6.531 -15.703 -0.058 1 98.56 72 LYS B C 1
ATOM 1653 O O . LYS B 1 72 ? 7.082 -15.227 -1.053 1 98.56 72 LYS B O 1
ATOM 1658 N N . LEU B 1 73 ? 5.414 -15.242 0.428 1 98 73 LEU B N 1
ATOM 1659 C CA . LEU B 1 73 ? 4.695 -14.18 -0.259 1 98 73 LEU B CA 1
ATOM 1660 C C . LEU B 1 73 ? 5.504 -12.883 -0.255 1 98 73 LEU B C 1
ATOM 1662 O O . LEU B 1 73 ? 5.418 -12.094 -1.195 1 98 73 LEU B O 1
ATOM 1666 N N . GLY B 1 74 ? 6.332 -12.695 0.848 1 96.88 74 GLY B N 1
ATOM 1667 C CA . GLY B 1 74 ? 7.199 -11.531 0.886 1 96.88 74 GLY B CA 1
ATOM 1668 C C . GLY B 1 74 ? 8.211 -11.5 -0.246 1 96.88 74 GLY B C 1
ATOM 1669 O O . GLY B 1 74 ? 8.508 -10.438 -0.792 1 96.88 74 GLY B O 1
ATOM 1670 N N . ASP B 1 75 ? 8.766 -12.695 -0.587 1 96.19 75 ASP B N 1
ATOM 1671 C CA . ASP B 1 75 ? 9.688 -12.797 -1.719 1 96.19 75 ASP B CA 1
ATOM 1672 C C . ASP B 1 75 ? 9 -12.398 -3.021 1 96.19 75 ASP B C 1
ATOM 1674 O O . ASP B 1 75 ? 9.594 -11.727 -3.867 1 96.19 75 ASP B O 1
ATOM 1678 N N . ILE B 1 76 ? 7.789 -12.789 -3.158 1 96.81 76 ILE B N 1
ATOM 1679 C CA . ILE B 1 76 ? 7.004 -12.469 -4.344 1 96.81 76 ILE B CA 1
ATOM 1680 C C . ILE B 1 76 ? 6.738 -10.961 -4.395 1 96.81 76 ILE B C 1
ATOM 1682 O O . ILE B 1 76 ? 6.875 -10.336 -5.445 1 96.81 76 ILE B O 1
ATOM 1686 N N . PHE B 1 77 ? 6.402 -10.406 -3.254 1 94.38 77 PHE B N 1
ATOM 1687 C CA . PHE B 1 77 ? 6.121 -8.977 -3.152 1 94.38 77 PHE B CA 1
ATOM 1688 C C . PHE B 1 77 ? 7.328 -8.156 -3.598 1 94.38 77 PHE B C 1
ATOM 1690 O O . PHE B 1 77 ? 7.195 -7.23 -4.398 1 94.38 77 PHE B O 1
ATOM 1697 N N . ILE B 1 78 ? 8.469 -8.516 -3.088 1 93.25 78 ILE B N 1
ATOM 1698 C CA . ILE B 1 78 ? 9.703 -7.816 -3.438 1 93.25 78 ILE B CA 1
ATOM 1699 C C . ILE B 1 78 ? 9.969 -7.965 -4.934 1 93.25 78 ILE B C 1
ATOM 1701 O O . ILE B 1 78 ? 10.305 -6.988 -5.609 1 93.25 78 ILE B O 1
ATOM 1705 N N . LEU B 1 79 ? 9.766 -9.125 -5.387 1 93.75 79 LEU B N 1
ATOM 1706 C CA . LEU B 1 79 ? 10.078 -9.445 -6.777 1 93.75 79 LEU B CA 1
ATOM 1707 C C . LEU B 1 79 ? 9.258 -8.586 -7.73 1 93.75 79 LEU B C 1
ATOM 1709 O O . LEU B 1 79 ? 9.789 -8.039 -8.703 1 93.75 79 LEU B O 1
ATOM 1713 N N . VAL B 1 80 ? 7.996 -8.43 -7.461 1 92.5 80 VAL B N 1
ATOM 1714 C CA . VAL B 1 80 ? 7.117 -7.738 -8.398 1 92.5 80 VAL B CA 1
ATOM 1715 C C . VAL B 1 80 ? 7.184 -6.234 -8.156 1 92.5 80 VAL B C 1
ATOM 1717 O O . VAL B 1 80 ? 6.801 -5.441 -9.016 1 92.5 80 VAL B O 1
ATOM 1720 N N . SER B 1 81 ? 7.512 -5.812 -6.867 1 83.88 81 SER B N 1
ATOM 1721 C CA . SER B 1 81 ? 7.641 -4.395 -6.547 1 83.88 81 SER B CA 1
ATOM 1722 C C . SER B 1 81 ? 8.898 -3.801 -7.172 1 83.88 81 SER B C 1
ATOM 1724 O O . SER B 1 81 ? 8.93 -2.617 -7.512 1 83.88 81 SER B O 1
ATOM 1726 N N . GLU B 1 82 ? 10.008 -4.441 -6.977 1 64.12 82 GLU B N 1
ATOM 1727 C CA . GLU B 1 82 ? 11.289 -3.994 -7.523 1 64.12 82 GLU B CA 1
ATOM 1728 C C . GLU B 1 82 ? 11.156 -3.635 -9 1 64.12 82 GLU B C 1
ATOM 1730 O O . GLU B 1 82 ? 11.781 -2.68 -9.469 1 64.12 82 GLU B O 1
ATOM 1735 N N . ASP B 1 83 ? 10.516 -4.469 -9.633 1 52.16 83 ASP B N 1
ATOM 1736 C CA . ASP B 1 83 ? 10.344 -4.145 -11.039 1 52.16 83 ASP B CA 1
ATOM 1737 C C . ASP B 1 83 ? 9.562 -2.842 -11.211 1 52.16 83 ASP B C 1
ATOM 1739 O O . ASP B 1 83 ? 9.805 -2.086 -12.156 1 52.16 83 ASP B O 1
ATOM 1743 N N . ALA B 1 84 ? 8.664 -2.756 -10.43 1 50.25 84 ALA B N 1
ATOM 1744 C CA . ALA B 1 84 ? 7.875 -1.529 -10.469 1 50.25 84 ALA B CA 1
ATOM 1745 C C . ALA B 1 84 ? 8.578 -0.395 -9.734 1 50.25 84 ALA B C 1
ATOM 1747 O O . ALA B 1 84 ? 9.578 -0.618 -9.047 1 50.25 84 ALA B O 1
ATOM 1748 N N . ARG B 1 85 ? 7.836 0.798 -9.016 1 46.81 85 ARG B N 1
ATOM 1749 C CA . ARG B 1 85 ? 7.859 2.166 -8.508 1 46.81 85 ARG B CA 1
ATOM 1750 C C . ARG B 1 85 ? 8.469 2.223 -7.117 1 46.81 85 ARG B C 1
ATOM 1752 O O . ARG B 1 85 ? 8.297 3.209 -6.395 1 46.81 85 ARG B O 1
ATOM 1759 N N . LEU B 1 86 ? 8.961 0.964 -6.469 1 45.12 86 LEU B N 1
ATOM 1760 C CA . LEU B 1 86 ? 9.445 1.28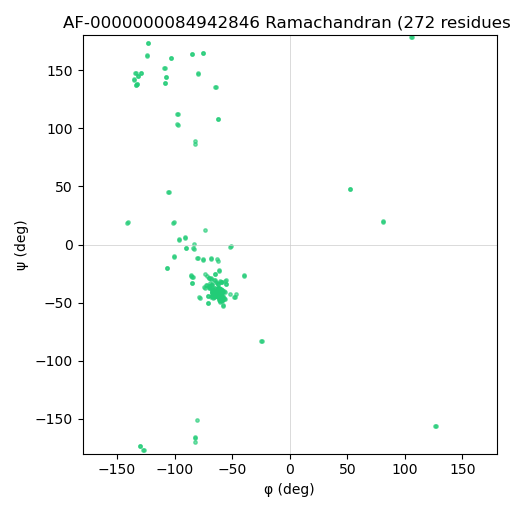 -5.129 1 45.12 86 LEU B CA 1
ATOM 1761 C C . LEU B 1 86 ? 10.445 2.43 -5.168 1 45.12 86 LEU B C 1
ATOM 1763 O O . LEU B 1 86 ? 10.461 3.277 -4.273 1 45.12 86 LEU B O 1
ATOM 1767 N N . GLU B 1 87 ? 11.297 2.336 -6.168 1 44.94 87 GLU B N 1
ATOM 1768 C CA . GLU B 1 87 ? 12.289 3.398 -6.262 1 44.94 87 GLU B CA 1
ATOM 1769 C C . GLU B 1 87 ? 11.625 4.766 -6.41 1 44.94 87 GLU B C 1
ATOM 1771 O O . GLU B 1 87 ? 12.102 5.754 -5.848 1 44.94 87 GLU B O 1
ATOM 1776 N N . LYS B 1 88 ? 10.672 4.656 -7.184 1 47.69 88 LYS B N 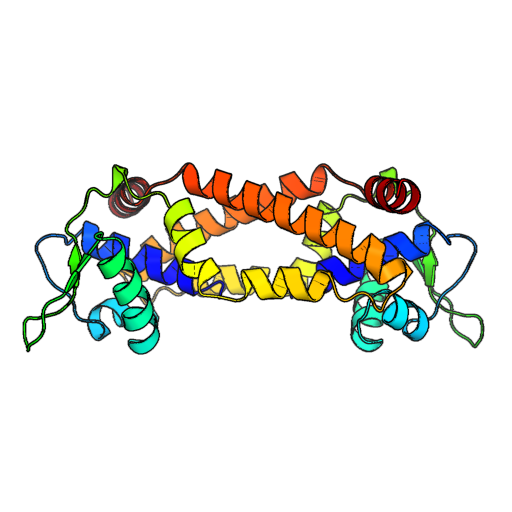1
ATOM 1777 C CA . LYS B 1 88 ? 10.102 5.965 -7.504 1 47.69 88 LYS B CA 1
ATOM 1778 C C . LYS B 1 88 ? 9.445 6.594 -6.281 1 47.69 88 LYS B C 1
ATOM 1780 O O . LYS B 1 88 ? 9.531 7.809 -6.082 1 47.69 88 LYS B O 1
ATOM 1785 N N . THR B 1 89 ? 8.742 5.801 -5.621 1 45.09 89 THR B N 1
ATOM 1786 C CA . THR B 1 89 ? 8.094 6.344 -4.43 1 45.09 89 THR B CA 1
ATOM 1787 C C . THR B 1 89 ? 9.125 6.945 -3.482 1 45.09 89 THR B C 1
ATOM 1789 O O . THR B 1 89 ? 8.922 8.039 -2.945 1 45.09 89 THR B O 1
ATOM 1792 N N . PHE B 1 90 ? 10.258 6.23 -3.375 1 44.06 90 PHE B N 1
ATOM 1793 C CA . PHE B 1 90 ? 11.328 6.75 -2.529 1 44.06 90 PHE B CA 1
ATOM 1794 C C . PHE B 1 90 ? 11.93 8.016 -3.133 1 44.06 90 PHE B C 1
ATOM 1796 O O . PHE B 1 90 ? 12.359 8.906 -2.406 1 44.06 90 PHE B O 1
ATOM 1803 N N . LYS B 1 91 ? 12.07 7.926 -4.398 1 47.69 91 LYS B N 1
ATOM 1804 C CA . LYS B 1 91 ? 12.719 9.07 -5.031 1 47.69 91 LYS B CA 1
ATOM 1805 C C . LYS B 1 91 ? 11.844 10.312 -4.953 1 47.69 91 LYS B C 1
ATOM 1807 O O . LYS B 1 91 ? 12.352 11.43 -4.781 1 47.69 91 LYS B O 1
ATOM 1812 N N . GLU B 1 92 ? 10.68 10.172 -5.152 1 46.84 92 GLU B N 1
ATOM 1813 C CA . GLU B 1 92 ? 9.82 11.352 -5.164 1 46.84 92 GLU B CA 1
ATOM 1814 C C . GLU B 1 92 ? 9.695 11.961 -3.77 1 46.84 92 GLU B C 1
ATOM 1816 O O . GLU B 1 92 ? 9.547 13.172 -3.627 1 46.84 92 GLU B O 1
ATOM 1821 N N . ALA B 1 93 ? 9.797 11.172 -2.789 1 43.78 93 ALA B N 1
ATOM 1822 C CA . ALA B 1 93 ? 9.797 11.68 -1.421 1 43.78 93 ALA B CA 1
ATOM 1823 C C . ALA B 1 93 ? 11.023 12.555 -1.166 1 43.78 93 ALA B C 1
ATOM 1825 O O . ALA B 1 93 ? 11 13.422 -0.287 1 43.78 93 ALA B O 1
ATOM 1826 N N . SER B 1 94 ? 12.086 12.344 -1.893 1 41.62 94 SER B N 1
ATOM 1827 C CA . SER B 1 94 ? 13.328 13.086 -1.681 1 41.62 94 SER B CA 1
ATOM 1828 C C . SER B 1 94 ? 13.375 14.344 -2.545 1 41.62 94 SER B C 1
ATOM 1830 O O . SER B 1 94 ? 14.414 15 -2.629 1 41.62 94 SER B O 1
ATOM 1832 N N . ASP B 1 95 ? 12.406 14.586 -3.158 1 42.38 95 ASP B N 1
ATOM 1833 C CA . ASP B 1 95 ? 12.609 15.805 -3.928 1 42.38 95 ASP B CA 1
ATOM 1834 C C . ASP B 1 95 ? 12.867 17 -3.01 1 42.38 95 ASP B C 1
ATOM 1836 O O . ASP B 1 95 ? 12 17.375 -2.217 1 42.38 95 ASP B O 1
ATOM 1840 N N . PRO B 1 96 ? 14.094 17.562 -2.908 1 41.94 96 PRO B N 1
ATOM 1841 C CA . PRO B 1 96 ? 14.648 18.609 -2.057 1 41.94 96 PRO B CA 1
ATOM 1842 C C . PRO B 1 96 ? 13.859 19.922 -2.148 1 41.94 96 PRO B C 1
ATOM 1844 O O . PRO B 1 96 ? 14.094 20.844 -1.365 1 41.94 96 PRO B O 1
ATOM 1847 N N . SER B 1 97 ? 13.375 20.219 -3.164 1 42.62 97 SER B N 1
ATOM 1848 C CA . SER B 1 97 ? 12.969 21.609 -3.307 1 42.62 97 SER B CA 1
ATOM 1849 C C . SER B 1 97 ? 12.016 22.031 -2.193 1 42.62 97 SER B C 1
ATOM 1851 O O . SER B 1 97 ? 11.695 23.219 -2.051 1 42.62 97 SER B O 1
ATOM 1853 N N . CYS B 1 98 ? 11.273 21.281 -1.67 1 46.06 98 CYS B N 1
ATOM 1854 C CA . CYS B 1 98 ? 10.414 21.812 -0.62 1 46.06 98 CYS B CA 1
ATOM 1855 C C . CYS B 1 98 ? 11.156 21.875 0.709 1 46.06 98 CYS B C 1
ATOM 1857 O O . CYS B 1 98 ? 11.586 20.859 1.238 1 46.06 98 CYS B O 1
ATOM 1859 N N . LEU B 1 99 ? 11.867 22.922 1.002 1 42.38 99 LEU B N 1
ATOM 1860 C CA . LEU B 1 99 ? 12.648 23.188 2.205 1 42.38 99 LEU B CA 1
ATOM 1861 C C . LEU B 1 99 ? 12.125 22.391 3.387 1 42.38 99 LEU B C 1
ATOM 1863 O O . LEU B 1 99 ? 12.898 21.766 4.109 1 42.38 99 LEU B O 1
ATOM 1867 N N . VAL B 1 100 ? 10.977 22.953 4.109 1 47.41 100 VAL B N 1
ATOM 1868 C CA . VAL B 1 100 ? 10.367 22.031 5.059 1 47.41 100 VAL B CA 1
ATOM 1869 C C . VAL B 1 100 ? 10.32 20.625 4.453 1 47.41 100 VAL B C 1
ATOM 1871 O O . VAL B 1 100 ? 10.281 19.641 5.184 1 47.41 100 VAL B O 1
ATOM 1874 N N . SER B 1 101 ? 10.297 20.609 3.006 1 53.41 101 SER B N 1
ATOM 1875 C CA . SER B 1 101 ? 9.953 19.5 2.127 1 53.41 101 SER B CA 1
ATOM 1876 C C . SER B 1 101 ? 11.062 18.453 2.105 1 53.41 101 SER B C 1
ATOM 1878 O O . SER B 1 101 ? 10.789 17.25 2.057 1 53.41 101 SER B O 1
ATOM 1880 N N . SER B 1 102 ? 12.273 19.094 2.426 1 62.19 102 SER B N 1
ATOM 1881 C CA . SER B 1 102 ? 13.359 18.109 2.35 1 62.19 102 SER B CA 1
ATOM 1882 C C . SER B 1 102 ? 13.391 17.219 3.584 1 62.19 102 SER B C 1
ATOM 1884 O O . SER B 1 102 ? 13.523 16 3.471 1 62.19 102 SER B O 1
ATOM 1886 N N . ARG B 1 103 ? 13.258 18 4.895 1 77.12 103 ARG B N 1
ATOM 1887 C CA . ARG B 1 103 ? 13.242 17.219 6.117 1 77.12 103 ARG B CA 1
ATOM 1888 C C . ARG B 1 103 ? 12 16.328 6.176 1 77.12 103 ARG B C 1
ATOM 1890 O O . ARG B 1 103 ? 12.102 15.133 6.488 1 77.12 103 ARG B O 1
ATOM 1897 N N . MET B 1 104 ? 10.93 17.016 5.809 1 80.81 104 MET B N 1
ATOM 1898 C CA . MET B 1 104 ? 9.68 16.25 5.773 1 80.81 104 MET B CA 1
ATOM 1899 C C . MET B 1 104 ? 9.773 15.109 4.75 1 80.81 104 MET B C 1
ATOM 1901 O O . MET B 1 104 ? 9.289 14.008 5 1 80.81 104 MET B O 1
ATOM 1905 N N . GLY B 1 105 ? 10.445 15.508 3.693 1 78.5 105 GLY B N 1
ATOM 1906 C CA . GLY B 1 105 ? 10.656 14.477 2.688 1 78.5 105 GLY B CA 1
ATOM 1907 C C . GLY B 1 105 ? 11.43 13.281 3.209 1 78.5 105 GLY B C 1
ATOM 1908 O O . GLY B 1 105 ? 11.055 12.133 2.961 1 78.5 105 GLY B O 1
ATOM 1909 N N . LYS B 1 106 ? 12.438 13.617 3.938 1 84.12 106 LYS B N 1
ATOM 1910 C CA . LYS B 1 106 ? 13.258 12.562 4.523 1 84.12 106 LYS B CA 1
ATOM 1911 C C . LYS B 1 106 ? 12.477 11.758 5.559 1 84.12 106 LYS B C 1
ATOM 1913 O O . LYS B 1 106 ? 12.562 10.531 5.598 1 84.12 106 LYS B O 1
ATOM 1918 N N . ILE B 1 107 ? 11.703 12.414 6.301 1 87.25 107 ILE B N 1
ATOM 1919 C CA . ILE B 1 107 ? 10.93 11.781 7.359 1 87.25 107 ILE B CA 1
ATOM 1920 C C . ILE B 1 107 ? 9.867 10.875 6.746 1 87.25 107 ILE B C 1
ATOM 1922 O O . ILE B 1 107 ? 9.688 9.734 7.18 1 87.25 107 ILE B O 1
ATOM 1926 N N . MET B 1 108 ? 9.234 11.406 5.766 1 85.56 108 MET B N 1
ATOM 1927 C CA . MET B 1 108 ? 8.203 10.617 5.102 1 85.56 108 MET B CA 1
ATOM 1928 C C . MET B 1 108 ? 8.812 9.422 4.371 1 85.56 108 MET B C 1
ATOM 1930 O O . MET B 1 108 ? 8.211 8.344 4.328 1 85.56 108 MET B O 1
ATOM 1934 N N . GLY B 1 109 ? 9.961 9.656 3.764 1 84.38 109 GLY B N 1
ATOM 1935 C CA . GLY B 1 109 ? 10.672 8.555 3.145 1 84.38 109 GLY B CA 1
ATOM 1936 C C . GLY B 1 109 ? 10.984 7.426 4.113 1 84.38 109 GLY B C 1
ATOM 1937 O O . GLY B 1 109 ? 10.781 6.254 3.797 1 84.38 109 GLY B O 1
ATOM 1938 N N . LYS B 1 110 ? 11.469 7.812 5.273 1 89.31 110 LYS B N 1
ATOM 1939 C CA . LYS B 1 110 ? 11.781 6.824 6.301 1 89.31 110 LYS B CA 1
ATOM 1940 C C . LYS B 1 110 ? 10.523 6.102 6.777 1 89.31 110 LYS B C 1
ATOM 1942 O O . LYS B 1 110 ? 10.547 4.891 7.008 1 89.31 110 LYS B O 1
ATOM 1947 N N . LEU B 1 111 ? 9.445 6.797 6.941 1 90.06 111 LEU B N 1
ATOM 1948 C CA . LEU B 1 111 ? 8.18 6.211 7.348 1 90.06 111 LEU B CA 1
ATOM 1949 C C . LEU B 1 111 ? 7.688 5.199 6.316 1 90.06 111 LEU B C 1
ATOM 1951 O O . LEU B 1 111 ? 7.199 4.125 6.676 1 90.06 111 LEU B O 1
ATOM 1955 N N . GLN B 1 112 ? 7.809 5.543 5.074 1 86.5 112 GLN B N 1
ATOM 1956 C CA . GLN B 1 112 ? 7.406 4.637 4.004 1 86.5 112 GLN B CA 1
ATOM 1957 C C . GLN B 1 112 ? 8.273 3.381 3.99 1 86.5 112 GLN B C 1
ATOM 1959 O O . GLN B 1 112 ? 7.766 2.273 3.811 1 86.5 112 GLN B O 1
ATOM 1964 N N . GLU B 1 113 ? 9.547 3.607 4.16 1 88.44 113 GLU B N 1
ATOM 1965 C CA . GLU B 1 113 ? 10.461 2.471 4.211 1 88.44 113 GLU B CA 1
ATOM 1966 C C . GLU B 1 113 ? 10.094 1.521 5.348 1 88.44 113 GLU B C 1
ATOM 1968 O O . GLU B 1 113 ? 10.078 0.302 5.168 1 88.44 113 GLU B O 1
ATOM 1973 N N . GLU B 1 114 ? 9.828 2.1 6.473 1 92.75 114 GLU B N 1
ATOM 1974 C CA . GLU B 1 114 ? 9.43 1.294 7.625 1 92.75 114 GLU B CA 1
ATOM 1975 C C . GLU B 1 114 ? 8.125 0.548 7.352 1 92.75 114 GLU B C 1
ATOM 1977 O O . GLU B 1 114 ? 7.977 -0.614 7.734 1 92.75 114 GLU B O 1
ATOM 1982 N N . GLN B 1 115 ? 7.238 1.214 6.746 1 91.75 115 GLN B N 1
ATOM 1983 C CA . GLN B 1 115 ? 5.957 0.594 6.422 1 91.75 115 GLN B CA 1
ATOM 1984 C C . GLN B 1 115 ? 6.137 -0.571 5.453 1 91.75 115 GLN B C 1
ATOM 1986 O O . GLN B 1 115 ? 5.508 -1.619 5.613 1 91.75 115 GLN B O 1
ATOM 1991 N N . ILE B 1 116 ? 6.996 -0.402 4.453 1 88.62 116 ILE B N 1
ATOM 1992 C CA . ILE B 1 116 ? 7.266 -1.453 3.479 1 88.62 116 ILE B CA 1
ATOM 1993 C C . ILE B 1 116 ? 7.891 -2.656 4.18 1 88.62 116 ILE B C 1
ATOM 1995 O O . ILE B 1 116 ? 7.523 -3.803 3.906 1 88.62 116 ILE B O 1
ATOM 1999 N N . GLN B 1 117 ? 8.812 -2.408 5.062 1 93.5 117 GLN B N 1
ATOM 2000 C CA . GLN B 1 117 ? 9.438 -3.488 5.82 1 93.5 117 GLN B CA 1
ATOM 2001 C C . GLN B 1 117 ? 8.406 -4.25 6.645 1 93.5 117 GLN B C 1
ATOM 2003 O O . GLN B 1 117 ? 8.477 -5.477 6.754 1 93.5 117 GLN B O 1
ATOM 2008 N N . GLU B 1 118 ? 7.492 -3.527 7.191 1 94.12 118 GLU B N 1
ATOM 2009 C CA . GLU B 1 118 ? 6.418 -4.172 7.938 1 94.12 118 GLU B CA 1
ATOM 2010 C C . GLU B 1 118 ? 5.547 -5.027 7.02 1 94.12 118 GLU B C 1
ATOM 2012 O O . GLU B 1 118 ? 5.129 -6.125 7.398 1 94.12 118 GLU B O 1
ATOM 2017 N N . GLN B 1 119 ? 5.281 -4.559 5.887 1 92.12 119 GLN B N 1
ATOM 2018 C CA . GLN B 1 119 ? 4.492 -5.297 4.906 1 92.12 119 GLN B CA 1
ATOM 2019 C C . GLN B 1 119 ? 5.207 -6.574 4.477 1 92.12 119 GLN B C 1
ATOM 2021 O O . GLN B 1 119 ? 4.59 -7.641 4.402 1 92.12 119 GLN B O 1
ATOM 2026 N N . ILE B 1 120 ? 6.496 -6.438 4.223 1 94 120 ILE B N 1
ATOM 2027 C CA . ILE B 1 120 ? 7.305 -7.59 3.844 1 94 120 ILE B CA 1
ATOM 2028 C C . ILE B 1 120 ? 7.293 -8.617 4.969 1 94 120 ILE B C 1
ATOM 2030 O O . ILE B 1 120 ? 7.125 -9.82 4.723 1 94 120 ILE B O 1
ATOM 2034 N N . ARG B 1 121 ? 7.434 -8.156 6.16 1 95.62 121 ARG B N 1
ATOM 2035 C CA . ARG B 1 121 ? 7.402 -9.047 7.316 1 95.62 121 ARG B CA 1
ATOM 2036 C C . ARG B 1 121 ? 6.066 -9.773 7.414 1 95.62 121 ARG B C 1
ATOM 2038 O O . ARG B 1 121 ? 6.023 -10.977 7.703 1 95.62 121 ARG B O 1
ATOM 2045 N N . PHE B 1 122 ? 5.055 -9.07 7.184 1 96.06 122 PHE B N 1
ATOM 2046 C CA . PHE B 1 122 ? 3.715 -9.648 7.203 1 96.06 122 PHE B CA 1
ATOM 2047 C C . PHE B 1 122 ? 3.578 -10.742 6.148 1 96.06 122 PHE B C 1
ATOM 2049 O O . PHE B 1 122 ? 3.139 -11.852 6.445 1 96.06 122 PHE B O 1
ATOM 2056 N N . TYR B 1 123 ? 3.998 -10.461 4.922 1 95.81 123 TYR B N 1
ATOM 2057 C CA . TYR B 1 123 ? 3.867 -11.398 3.812 1 95.81 123 TYR B CA 1
ATOM 2058 C C . TYR B 1 123 ? 4.805 -12.586 3.986 1 95.81 123 TYR B C 1
ATOM 2060 O O . TYR B 1 123 ? 4.5 -13.703 3.553 1 95.81 123 TYR B O 1
ATOM 2068 N N . ASN B 1 124 ? 5.93 -12.367 4.664 1 97.62 124 ASN B N 1
ATOM 2069 C CA . ASN B 1 124 ? 6.902 -13.43 4.883 1 97.62 124 ASN B CA 1
ATOM 2070 C C . ASN B 1 124 ? 6.355 -14.508 5.82 1 97.62 124 ASN B C 1
ATOM 2072 O O . ASN B 1 124 ? 6.918 -15.594 5.91 1 97.62 124 ASN B O 1
ATOM 2076 N N . GLN B 1 125 ? 5.27 -14.211 6.449 1 97.38 125 GLN B N 1
ATOM 2077 C CA . GLN B 1 125 ? 4.664 -15.188 7.352 1 97.38 125 GLN B CA 1
ATOM 2078 C C . GLN B 1 125 ? 3.803 -16.188 6.586 1 97.38 125 GLN B C 1
ATOM 2080 O O . GLN B 1 125 ? 3.287 -17.141 7.172 1 97.38 125 GLN B O 1
ATOM 2085 N N . LYS B 1 126 ? 3.66 -16.016 5.312 1 97.94 126 LYS B N 1
ATOM 2086 C CA . LYS B 1 126 ? 2.818 -16.859 4.473 1 97.94 126 LYS B CA 1
ATOM 2087 C C . LYS B 1 126 ? 3.59 -17.359 3.258 1 97.94 126 LYS B C 1
ATOM 2089 O O . LYS B 1 126 ? 4.465 -16.672 2.736 1 97.94 126 LYS B O 1
ATOM 2094 N N . THR B 1 127 ? 3.238 -18.562 2.814 1 98.44 127 THR B N 1
ATOM 2095 C CA . THR B 1 127 ? 3.867 -19.172 1.649 1 98.44 127 THR B CA 1
ATOM 2096 C C . THR B 1 127 ? 2.822 -19.531 0.598 1 98.44 127 THR B C 1
ATOM 2098 O O . THR B 1 127 ? 1.619 -19.422 0.846 1 98.44 127 THR B O 1
ATOM 2101 N N . ILE B 1 128 ? 3.289 -19.969 -0.565 1 97.94 128 ILE B N 1
ATOM 2102 C CA . ILE B 1 128 ? 2.391 -20.469 -1.596 1 97.94 128 ILE B CA 1
ATOM 2103 C C . ILE B 1 128 ? 1.658 -21.703 -1.075 1 97.94 128 ILE B C 1
ATOM 2105 O O . ILE B 1 128 ? 0.488 -21.922 -1.397 1 97.94 128 ILE B O 1
ATOM 2109 N N . GLN B 1 129 ? 2.33 -22.5 -0.238 1 98.12 129 GLN B N 1
ATOM 2110 C CA . GLN B 1 129 ? 1.647 -23.641 0.361 1 98.12 129 GLN B CA 1
ATOM 2111 C C . GLN B 1 129 ? 0.438 -23.203 1.176 1 98.12 129 GLN B C 1
ATOM 2113 O O . GLN B 1 129 ? -0.613 -23.844 1.145 1 98.12 129 GLN B O 1
ATOM 2118 N N . ASP B 1 130 ? 0.614 -22.094 1.948 1 97.06 130 ASP B N 1
ATOM 2119 C CA . ASP B 1 130 ? -0.507 -21.562 2.717 1 97.06 130 ASP B CA 1
ATOM 2120 C C . ASP B 1 130 ? -1.676 -21.203 1.803 1 97.06 130 ASP B C 1
ATOM 2122 O O . ASP B 1 130 ? -2.836 -21.422 2.156 1 97.06 130 ASP B O 1
ATOM 2126 N N . MET B 1 131 ? -1.376 -20.641 0.642 1 94.88 131 MET B N 1
ATOM 2127 C CA . MET B 1 131 ? -2.416 -20.281 -0.316 1 94.88 131 MET B CA 1
ATOM 2128 C C . MET B 1 131 ? -3.123 -21.516 -0.85 1 94.88 131 MET B C 1
ATOM 2130 O O . MET B 1 131 ? -4.352 -21.547 -0.951 1 94.88 131 MET B O 1
ATOM 2134 N N . ILE B 1 132 ? -2.377 -22.5 -1.193 1 95 132 ILE B N 1
ATOM 2135 C CA . ILE B 1 132 ? -2.924 -23.766 -1.685 1 95 132 ILE B CA 1
ATOM 2136 C C . ILE B 1 132 ? -3.885 -24.344 -0.652 1 95 132 ILE B C 1
ATOM 2138 O O . ILE B 1 132 ? -4.996 -24.766 -0.993 1 95 132 ILE B O 1
ATOM 2142 N N . ASP B 1 133 ? -3.408 -24.344 0.614 1 95.25 133 ASP B N 1
ATOM 2143 C CA . ASP B 1 133 ? -4.203 -24.922 1.692 1 95.25 133 ASP B CA 1
ATOM 2144 C C . ASP B 1 133 ? -5.535 -24.188 1.843 1 95.25 133 ASP B C 1
ATOM 2146 O O . ASP B 1 133 ? -6.57 -24.812 2.076 1 95.25 133 ASP B O 1
ATOM 2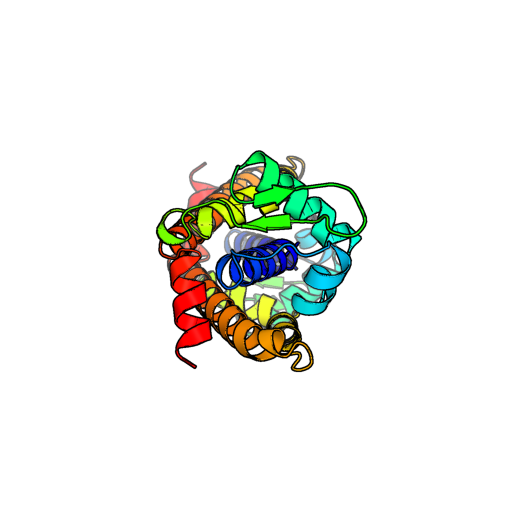150 N N . LYS B 1 134 ? -5.496 -22.922 1.676 1 91.69 134 LYS B N 1
ATOM 2151 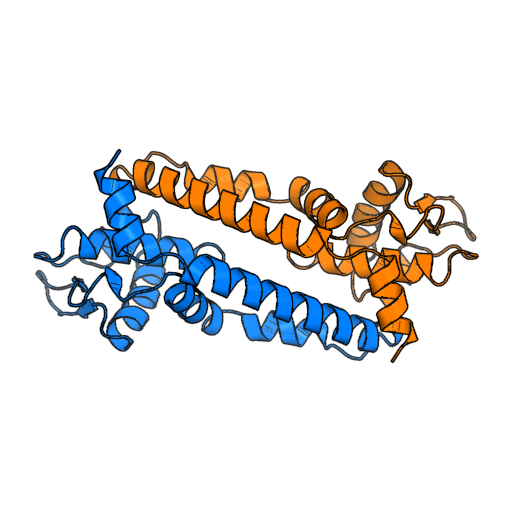C CA . LYS B 1 134 ? -6.715 -22.125 1.797 1 91.69 134 LYS B CA 1
ATOM 2152 C C . LYS B 1 134 ? -7.66 -22.391 0.626 1 91.69 134 LYS B C 1
ATOM 2154 O O . LYS B 1 134 ? -8.883 -22.359 0.79 1 91.69 134 LYS B O 1
ATOM 2159 N N . VAL B 1 135 ? -7.16 -22.594 -0.517 1 86.75 135 VAL B N 1
ATOM 2160 C CA . VAL B 1 135 ? -7.957 -22.859 -1.71 1 86.75 135 VAL B CA 1
ATOM 2161 C C . VAL B 1 135 ? -8.609 -24.234 -1.606 1 86.75 135 VAL B C 1
ATOM 2163 O O . VAL B 1 135 ? -9.758 -24.422 -2.004 1 86.75 135 VAL B O 1
ATOM 2166 N N . GLN B 1 136 ? -7.918 -25.109 -1.075 1 86.69 136 GLN B N 1
ATOM 2167 C CA . GLN B 1 136 ? -8.398 -26.484 -1.023 1 86.69 136 GLN B CA 1
ATOM 2168 C C . GLN B 1 136 ? -9.312 -26.703 0.176 1 86.69 136 GLN B C 1
ATOM 2170 O O . GLN B 1 136 ? -10.109 -27.641 0.195 1 86.69 136 GLN B O 1
ATOM 2175 N N . GLU B 1 137 ? -9.117 -25.906 1.291 1 78.62 137 GLU B N 1
ATOM 2176 C CA . GLU B 1 137 ? -9.992 -26.016 2.453 1 78.62 137 GLU B CA 1
ATOM 2177 C C . GLU B 1 137 ? -11.398 -25.516 2.135 1 78.62 137 GLU B C 1
ATOM 2179 O O . GLU B 1 137 ? -12.375 -25.984 2.725 1 78.62 137 GLU B O 1
ATOM 2184 N N . GLN B 1 138 ? -11.625 -24.594 1.378 1 58.38 138 GLN B N 1
ATOM 2185 C CA . GLN B 1 138 ? -12.969 -24.094 1.129 1 58.38 138 GLN B CA 1
ATOM 2186 C C . GLN B 1 138 ? -13.68 -24.922 0.057 1 58.38 138 GLN B C 1
ATOM 2188 O O . GLN B 1 138 ? -13.047 -25.375 -0.903 1 58.38 138 GLN B O 1
#

pLDDT: mean 85.39, std 18.14, range [36.25, 98.56]

Nearest PDB structures (foldseek):
  3k69-assembly1_A-2  TM=8.377E-01  e=2.533E-08  Lactiplantibacillus plantarum
  4cic-assembly1_B  TM=7.922E-01  e=3.019E-06  Thermincola potens JR
  7b0c-assembly1_B  TM=7.363E-01  e=6.634E-05  Streptomyces coelicolor A3(2)
  2y75-assembly1_E  TM=6.739E-01  e=3.109E-05  Bacillus subtilis
  3lwf-assembly1_A  TM=6.778E-01  e=1.787E-04  Listeria innocua

InterPro domains:
  IPR000944 Transcription regulator Rrf2 [PF02082] (6-133)
  IPR000944 Transcription regulator Rrf2 [PS51197] (1-133)
  IPR000944 Transcription regulator Rrf2 [PTHR33221] (8-137)
  IPR036388 Winged helix-like DNA-binding domain superfamily [G3DSA:1.10.10.10] (1-138)
  IPR036390 Winged helix DNA-binding domain superfamily [SSF46785] (8-136)

Solvent-accessible surface area (backbone atoms only — not comparable to full-atom values): 14227 Å² total; per-residue (Å²): 113,86,53,53,49,52,36,46,51,42,43,51,35,50,30,53,76,44,38,92,44,58,40,36,43,60,59,43,10,55,51,43,73,55,47,40,68,61,40,45,55,51,47,52,53,35,38,74,72,52,44,28,46,75,45,81,68,95,86,22,26,39,25,36,68,58,62,45,76,74,40,32,43,22,59,50,42,50,58,55,36,66,76,42,62,56,62,47,58,50,49,62,31,52,49,54,82,25,68,77,18,32,55,47,14,48,50,52,37,52,52,50,52,51,51,49,52,50,50,37,55,58,30,53,74,37,26,39,39,56,51,45,51,56,56,67,70,100,112,87,54,53,49,54,36,47,51,44,44,52,36,52,30,54,77,44,38,93,44,58,41,36,43,60,57,42,11,57,51,42,74,53,47,40,68,60,40,44,54,50,46,52,52,35,36,74,72,54,44,28,46,76,45,80,69,94,84,22,25,40,25,36,67,58,62,45,76,75,41,34,44,21,59,50,44,50,58,53,37,66,75,46,58,59,62,48,58,49,50,61,30,50,49,56,81,24,66,78,18,30,55,48,13,48,50,51,36,52,51,49,52,52,49,49,52,51,49,37,55,58,31,51,75,38,26,41,41,56,52,45,50,55,55,67,70,102

Foldseek 3Di:
DVLLLQLLLQLLLVQVVVQVAFDALCRSCVRSVHDSVSSVVSVVLCVVVVQWPWDDDPRTHIHGDDDQQPAFSLVSVCSVPVVDCPVVVLVVLCPCPPPVSNVSSVVVSVVVVVVNVVVSVVRRVDTSVNVNVVVVVD/DVLLLQLLLQLLLVQVVVQVAFDALCRSCVRSVHDSVSSVVSVVLCVVVVQWDWDDDPRTHIHGDDDQQPAFSLVSVCSVPVVDCPVVVLVVLCPCPPPVSNVSSVVVSVVVVVVNVVVSVVRRVDTSVNVNVVVVVD

Sequence (276 aa):
MGNDFIVMIHCLTYLAIHHDNRYSSKELAFNACSNPAIVRKLMSLAVKKGWVSTAAGKQGGYQWISDPSKIKLGDIFILVSEDARLEKTFKEASDPSCLVSSRMGKIMGKLQEEQIQEQIRFYNQKTIQDMIDKVQEQMGNDFIVMIHCLTYLAIHHDNRYSSKELAFNACSNPAIVRKLMSLAVKKGWVSTAAGKQGGYQWISDPSKIKLGDIFILVSEDARLEKTFKEASDPSCLVSSRMGKIMGKLQEEQIQEQIRFYNQKTIQDMIDKVQEQ

Radius of gyration: 22.14 Å; Cα contacts (8 Å, |Δi|>4): 385; chains: 2; bounding box: 34×70×49 Å

Secondary structure (DSSP, 8-state):
-HHHHHHHHHHHHHHHHTTTS-B-HHHHHHHHTS-HHHHHHHHHHHHHTTSEEEE-STT-EEEE-S-GGG-BHHHHHHHHHHHTTHHHHHHHHT-TTSHHHHHHHHHHHHHHHHHHHHHHHHHTT-BHHHHHHHHHH-/-HHHHHHHHHHHHHHHHTTTS-B-HHHHHHHHTS-HHHHHHHHHHHHHTTSEEEE-STT-EEEE-S-GGG-BHHHHHHHHHHHTTHHHHHHHHT-TTSHHHHHHHHHHHHHHHHHHHHHHHHHTT-BHHHHHHHHHH-

Organism: NCBI:txid638301